Protein AF-A0A8B6H632-F1 (afdb_monomer)

Nearest PDB structures (foldseek):
  3lic-assembly1_A  TM=6.353E-01  e=3.040E-06  Shewanella oneidensis
  8qqu-assembly1_D  TM=2.928E-01  e=3.738E+00  Escherichia coli
  8qdx-assembly1_D  TM=2.207E-01  e=3.319E+00  Escherichia coli
  7ku7-assembly1_F  TM=3.607E-01  e=9.671E+00  Rous sarcoma virus (strain Schmidt-Ruppin A)

Mean predicted aligned error: 6.3 Å

Foldseek 3Di:
DFDFPDDDPDPPDDPVVVVVVVVVVQVVLLPDDDQFAFGDFDPGDDPCPVPLVLCVLQQVVQQVQQVCCQVVVNAPQVDDPVRQLVSFLCSCVVDVPRFKGKDWDPAPRYVVDRTFIWMWGDDPNDIDIDTRVVRDPCVDCVNCQPNVLQPDDQQPADWDWDWDWDDDVPRIHDIDIDITRGWDSVSKDKDGFGQGPSRNRDTDIDIHIFHWYADPVRGIHTD

Radius of gyration: 19.94 Å; Cα contacts (8 Å, |Δi|>4): 372; chains: 1; bounding box: 50×37×62 Å

Organism: Mytilus galloprovincialis (NCBI:txid29158)

Sequence (223 aa):
MLFWQTYDNYAGHTGKEAAKLALEYVSRIEQNPCTGGTEETLILTFNHTAWDKYTQPAILTSNFLTSVIMKNTGSLDSLTDEMFFSLVRNNVNSIKTVFGSCIAIEPGIYSKYSSFAPYSYRQSGFVLAHDIALSYMYQDNKTEWYYNLKIRNWENVTQTVFKTKYRKGKISLLEHEIVVPTATLEDGLWTKPYFDCGGGDIWMVTYSSPIFSLDIAGRPKFQ

pLDDT: mean 89.09, std 13.73, range [24.69, 98.75]

Secondary structure (DSSP, 8-state):
--B----STTTT--HHHHHHHHHHHHHHHHHS---SEEEEE---B---GGGGGGSHHHHHHHHHHHHHHHHTTT--TTS-HHHHHHHHHHHHHH-TT--EEE-PPPTTTSTT-SS--EEEEEETTEEEEEEGGGTS-TTSTT-HHHHHHHTS--TTPPEEEEEEEEEETTEEEEEEEEEEE---TTTSEEPPSEEEETTTSEEE--EE---EEE-TTS-EEE-

Structure (mmCIF, N/CA/C/O backbone):
data_AF-A0A8B6H632-F1
#
_entry.id   AF-A0A8B6H632-F1
#
loop_
_atom_site.group_PDB
_atom_site.id
_atom_site.type_symbol
_atom_site.label_atom_id
_atom_site.label_alt_id
_atom_site.label_comp_id
_atom_site.label_asym_id
_atom_site.label_entity_id
_atom_site.label_seq_id
_atom_site.pdbx_PDB_ins_code
_atom_site.Cartn_x
_atom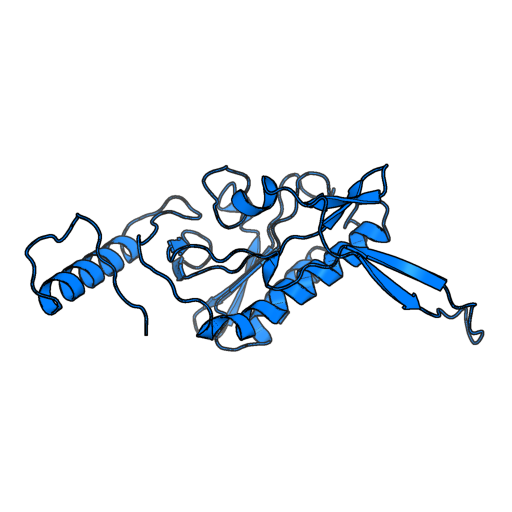_site.Cartn_y
_atom_site.Cartn_z
_atom_site.occupancy
_atom_site.B_iso_or_equiv
_atom_site.auth_seq_id
_atom_site.auth_comp_id
_atom_site.auth_asym_id
_atom_site.auth_atom_id
_atom_site.pdbx_PDB_model_num
ATOM 1 N N . MET A 1 1 ? 0.670 -1.342 25.168 1.00 24.69 1 MET A N 1
ATOM 2 C CA . MET A 1 1 ? -0.232 -0.748 26.175 1.00 24.69 1 MET A CA 1
ATOM 3 C C . MET A 1 1 ? -0.603 0.629 25.641 1.00 24.69 1 MET A C 1
ATOM 5 O O . MET A 1 1 ? 0.286 1.460 25.515 1.00 24.69 1 MET A O 1
ATOM 9 N N . LEU A 1 2 ? -1.837 0.805 25.158 1.00 29.20 2 LEU A N 1
ATOM 10 C CA . LEU A 1 2 ? -2.335 2.086 24.639 1.00 29.20 2 LEU A CA 1
ATOM 11 C C . LEU A 1 2 ? -2.554 3.022 25.833 1.00 29.20 2 LEU A C 1
ATOM 13 O O . LEU A 1 2 ? -3.286 2.664 26.755 1.00 29.20 2 LEU A O 1
ATOM 17 N N . PHE A 1 3 ? -1.884 4.172 25.851 1.00 29.58 3 PHE A N 1
ATOM 18 C CA . PHE A 1 3 ? -2.097 5.187 26.878 1.00 29.58 3 PHE A CA 1
ATOM 19 C C . PHE A 1 3 ? -3.215 6.120 26.419 1.00 29.58 3 PHE A C 1
ATOM 21 O O . PHE A 1 3 ? -3.093 6.810 25.409 1.00 29.58 3 PHE A O 1
ATOM 28 N N . TRP A 1 4 ? -4.312 6.132 27.172 1.00 38.00 4 TRP A N 1
ATOM 29 C CA . TRP A 1 4 ? -5.403 7.076 26.984 1.00 38.00 4 TRP A CA 1
ATOM 30 C C . TRP A 1 4 ? -4.945 8.452 27.468 1.00 38.00 4 TRP A C 1
ATOM 32 O O . TRP A 1 4 ? -5.035 8.757 28.653 1.00 38.00 4 TRP A O 1
ATOM 42 N N . GLN A 1 5 ? -4.424 9.286 26.570 1.00 37.28 5 GLN A N 1
ATOM 43 C CA . GLN A 1 5 ? -4.416 10.725 26.815 1.00 37.28 5 GLN A CA 1
ATOM 44 C C . GLN A 1 5 ? -5.797 11.253 26.441 1.00 37.28 5 GLN A C 1
ATOM 46 O O . GLN A 1 5 ? -6.086 11.549 25.289 1.00 37.28 5 GLN A O 1
ATOM 51 N N . THR A 1 6 ? -6.673 11.288 27.439 1.00 40.19 6 THR A N 1
ATOM 52 C CA . THR A 1 6 ? -7.961 11.972 27.383 1.00 40.19 6 THR A CA 1
ATOM 53 C C . THR A 1 6 ? -7.722 13.468 27.191 1.00 40.19 6 THR A C 1
ATOM 55 O O . THR A 1 6 ? -7.082 14.078 28.047 1.00 40.19 6 THR A O 1
ATOM 58 N N . TYR A 1 7 ? -8.252 14.064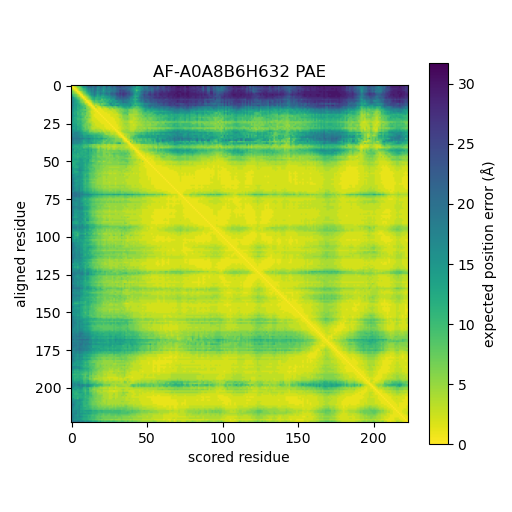 26.124 1.00 40.03 7 TYR A N 1
ATOM 59 C CA . TYR A 1 7 ? -8.434 15.514 26.054 1.00 40.03 7 TYR A CA 1
ATOM 60 C C . TYR A 1 7 ? -9.933 15.856 26.043 1.00 40.03 7 TYR A C 1
ATOM 62 O O . TYR A 1 7 ? -10.725 15.298 25.284 1.00 40.03 7 TYR A O 1
ATOM 70 N N . ASP A 1 8 ? -10.277 16.728 26.988 1.00 46.53 8 ASP A N 1
ATOM 71 C CA . ASP A 1 8 ? -11.485 17.534 27.214 1.00 46.53 8 ASP A CA 1
ATOM 72 C C . ASP A 1 8 ? -12.861 16.885 27.451 1.00 46.53 8 ASP A C 1
ATOM 74 O O . ASP A 1 8 ? -13.624 17.433 28.243 1.00 46.53 8 ASP A O 1
ATOM 78 N N . ASN A 1 9 ? -13.186 15.699 26.928 1.00 48.44 9 ASN A N 1
ATOM 79 C CA . ASN A 1 9 ? -14.547 15.144 27.114 1.00 48.44 9 ASN A CA 1
ATOM 80 C C . ASN A 1 9 ? -14.798 14.415 28.452 1.00 48.44 9 ASN A C 1
ATOM 82 O O . ASN A 1 9 ? -15.938 14.077 28.759 1.00 48.44 9 ASN A O 1
ATOM 86 N N . TYR A 1 10 ? -13.759 14.179 29.262 1.00 52.06 10 TYR A N 1
ATOM 87 C CA . TYR A 1 10 ? -13.861 13.447 30.540 1.00 52.06 10 TYR A CA 1
ATOM 88 C C . TYR A 1 10 ? -13.171 14.158 31.710 1.00 52.06 10 TYR A C 1
ATOM 90 O O . TYR A 1 10 ? -12.819 13.522 32.709 1.00 52.06 10 TYR A O 1
ATOM 98 N N . ALA A 1 11 ? -12.972 15.475 31.608 1.00 48.34 11 ALA A N 1
ATOM 99 C CA . ALA A 1 11 ? -12.429 16.272 32.702 1.00 48.34 11 ALA A CA 1
ATOM 100 C C . ALA A 1 11 ? -13.250 16.037 33.990 1.00 48.34 11 ALA A C 1
ATOM 102 O O . ALA A 1 11 ? -14.468 16.202 33.997 1.00 48.34 11 ALA A O 1
ATOM 103 N N . GLY A 1 12 ? -12.589 15.595 35.067 1.00 58.72 12 GLY A N 1
ATOM 104 C CA . GLY A 1 12 ? -13.215 15.350 36.376 1.00 58.72 12 GLY A CA 1
ATOM 105 C C . GLY A 1 12 ? -13.558 13.893 36.724 1.00 58.72 12 GLY A C 1
ATOM 106 O O . GLY A 1 12 ? -14.021 13.656 37.835 1.00 58.72 12 GLY A O 1
ATOM 107 N N . HIS A 1 13 ? -13.307 12.918 35.843 1.00 59.66 13 HIS A N 1
ATOM 108 C CA . HIS A 1 13 ? -13.554 11.494 36.130 1.00 59.66 13 HIS A CA 1
ATOM 109 C C . HIS A 1 13 ? -12.312 10.781 36.679 1.00 59.66 13 HIS A C 1
ATOM 111 O O . HIS A 1 13 ? -11.178 11.088 36.300 1.00 59.66 13 HIS A O 1
ATOM 117 N N . THR A 1 14 ? -12.509 9.775 37.537 1.00 70.38 14 THR A N 1
ATOM 118 C CA . THR A 1 14 ? -11.413 8.876 37.932 1.00 70.38 14 THR A CA 1
ATOM 119 C C . THR A 1 14 ? -10.948 8.038 36.735 1.00 70.38 14 THR A C 1
ATOM 121 O O . THR A 1 14 ? -11.717 7.765 35.812 1.00 70.38 14 THR A O 1
ATOM 124 N N . GLY A 1 15 ? -9.699 7.552 36.746 1.00 68.50 15 GLY A N 1
ATOM 125 C CA . GLY A 1 15 ? -9.157 6.761 35.627 1.00 68.50 15 GLY A CA 1
ATOM 126 C C . GLY A 1 15 ? -9.986 5.515 35.268 1.00 68.50 15 GLY A C 1
ATOM 127 O O . GLY A 1 15 ? -10.042 5.124 34.106 1.00 68.50 15 GLY A O 1
ATOM 128 N N . LYS A 1 16 ? -10.686 4.917 36.243 1.00 71.81 16 LYS A N 1
ATOM 129 C CA . LYS A 1 16 ? -11.577 3.764 36.024 1.00 71.81 16 LYS A CA 1
ATOM 130 C C . LYS A 1 16 ? -12.895 4.161 35.351 1.00 71.81 16 LYS A C 1
ATOM 132 O O . LYS A 1 16 ? -13.384 3.425 34.499 1.00 71.81 16 LYS A O 1
ATOM 137 N N . GLU A 1 17 ? -13.463 5.304 35.720 1.00 73.06 17 GLU A N 1
ATOM 138 C CA . GLU A 1 17 ? -14.697 5.823 35.116 1.00 73.06 17 GLU A CA 1
ATOM 139 C C . GLU A 1 17 ? -14.454 6.302 33.686 1.00 73.06 17 GLU A C 1
ATOM 141 O O . GLU A 1 17 ? -15.213 5.940 32.792 1.00 73.06 17 GLU A O 1
ATOM 146 N N . ALA A 1 18 ? -13.351 7.017 33.448 1.00 70.25 18 ALA A N 1
ATOM 147 C CA . ALA A 1 18 ? -12.952 7.427 32.105 1.00 70.25 18 ALA A CA 1
ATOM 148 C C . ALA A 1 18 ? -12.741 6.214 31.179 1.00 70.25 18 ALA A C 1
ATOM 150 O O . ALA A 1 18 ? -13.216 6.207 30.045 1.00 70.25 18 ALA A O 1
ATOM 151 N N . ALA A 1 19 ? -12.099 5.148 31.676 1.00 71.88 19 ALA A N 1
ATOM 152 C CA . ALA A 1 19 ? -11.927 3.909 30.918 1.00 71.88 19 ALA A CA 1
ATOM 153 C C . ALA A 1 19 ? -13.264 3.212 30.613 1.00 71.88 19 ALA A C 1
ATOM 155 O O . ALA A 1 19 ? -13.461 2.724 29.503 1.00 71.88 19 ALA A O 1
ATOM 156 N N . LYS A 1 20 ? -14.200 3.181 31.573 1.00 78.06 20 LYS A N 1
ATOM 157 C CA . LYS A 1 20 ? -15.540 2.618 31.360 1.00 78.06 20 LYS A CA 1
ATOM 158 C C . LYS A 1 20 ? -16.294 3.377 30.264 1.00 78.06 20 LYS A C 1
ATOM 160 O O . LYS A 1 20 ? -16.792 2.745 29.339 1.00 78.06 20 LYS A O 1
ATOM 165 N N . LEU A 1 21 ? -16.335 4.706 30.343 1.00 77.81 21 LEU A N 1
ATOM 166 C CA . LEU A 1 21 ? -17.030 5.545 29.362 1.00 77.81 21 LEU A CA 1
ATOM 167 C C . LEU A 1 21 ? -16.420 5.412 27.960 1.00 77.81 21 LEU A C 1
ATOM 169 O O . LEU A 1 21 ? -17.148 5.355 26.971 1.00 77.81 21 LEU A O 1
ATOM 173 N N . ALA A 1 22 ? -15.094 5.289 27.868 1.00 77.12 22 ALA A N 1
ATOM 174 C CA . ALA A 1 22 ? -14.418 5.019 26.604 1.00 77.12 22 ALA A CA 1
ATOM 175 C C . ALA A 1 22 ? -14.827 3.663 26.001 1.00 77.12 22 ALA A C 1
ATOM 177 O O . ALA A 1 22 ? -15.105 3.586 24.807 1.00 77.12 22 ALA A O 1
ATOM 178 N N . LEU A 1 23 ? -14.918 2.605 26.813 1.00 81.81 23 LEU A N 1
ATOM 179 C CA . LEU A 1 23 ? -15.366 1.286 26.349 1.00 81.81 23 LEU A CA 1
ATOM 180 C C . LEU A 1 23 ? -16.844 1.283 25.933 1.00 81.81 23 LEU A C 1
ATOM 182 O O . LEU A 1 23 ? -17.196 0.664 24.931 1.00 81.81 23 LEU A O 1
ATOM 186 N N . GLU A 1 24 ? -17.703 1.993 26.666 1.00 85.19 24 GLU A N 1
ATOM 187 C CA . GLU A 1 24 ? -19.115 2.166 26.301 1.00 85.19 24 GLU A CA 1
ATOM 188 C C . GLU A 1 24 ? -19.269 2.946 24.988 1.00 85.19 24 GLU A C 1
ATOM 190 O O . GLU A 1 24 ? -20.115 2.602 24.165 1.00 85.19 24 GLU A O 1
ATOM 195 N N . TYR A 1 25 ? -18.430 3.961 24.757 1.00 84.12 25 TYR A N 1
ATOM 196 C CA . TYR A 1 25 ? -18.377 4.685 23.487 1.00 84.12 25 TYR A CA 1
ATOM 197 C C . TYR A 1 25 ? -17.985 3.756 22.329 1.00 84.12 25 TYR A C 1
ATOM 199 O O . TYR A 1 25 ? -18.715 3.687 21.344 1.00 84.12 25 TYR A O 1
ATOM 207 N N . VAL A 1 26 ? -16.888 3.005 22.473 1.00 86.50 26 VAL A N 1
ATOM 208 C CA . VAL A 1 26 ? -16.387 2.052 21.463 1.00 86.50 26 VAL A CA 1
ATOM 209 C C . VAL A 1 26 ? -17.464 1.026 21.094 1.00 86.50 26 VAL A C 1
ATOM 211 O O . VAL A 1 26 ? -17.764 0.859 19.915 1.00 86.50 26 VAL A O 1
ATOM 214 N N . SER A 1 27 ? -18.101 0.418 22.100 1.00 84.50 27 SER A N 1
ATOM 215 C CA . SER A 1 27 ? -19.176 -0.572 21.923 1.00 84.50 27 SER A CA 1
ATOM 216 C C . SER A 1 27 ? -20.412 0.008 21.228 1.00 84.50 27 SER A C 1
ATOM 218 O O . SER A 1 27 ? -21.053 -0.661 20.421 1.00 84.50 27 SER A O 1
ATOM 220 N N . ARG A 1 28 ? -20.750 1.273 21.506 1.00 86.38 28 ARG A N 1
ATOM 221 C CA . ARG A 1 28 ? -21.887 1.937 20.859 1.00 86.38 28 ARG A CA 1
ATOM 222 C C . ARG A 1 28 ? -21.658 2.138 19.363 1.00 86.38 28 ARG A C 1
ATOM 224 O O . ARG A 1 28 ? -22.596 1.953 18.598 1.00 86.38 28 ARG A O 1
ATOM 231 N N . ILE A 1 29 ? -20.450 2.529 18.954 1.00 84.31 29 ILE A N 1
ATOM 232 C CA . ILE A 1 29 ? -20.132 2.710 17.529 1.00 84.31 29 ILE A CA 1
ATOM 233 C C . ILE A 1 29 ? -20.234 1.377 16.783 1.00 84.31 29 ILE A C 1
ATOM 235 O O . ILE A 1 29 ? -20.884 1.326 15.750 1.00 84.31 29 ILE A O 1
ATOM 239 N N . GLU A 1 30 ? -19.716 0.285 17.357 1.00 84.25 30 GLU A N 1
ATOM 240 C CA . GLU A 1 30 ? -19.785 -1.059 16.749 1.00 84.25 30 GLU A CA 1
ATOM 241 C C . GLU A 1 30 ? -21.220 -1.546 16.470 1.00 84.25 30 GLU A C 1
ATOM 243 O O . GLU A 1 30 ? -21.428 -2.408 15.620 1.00 84.25 30 GLU A O 1
ATOM 248 N N . GLN A 1 31 ? -22.216 -1.037 17.200 1.00 83.81 31 GLN A N 1
ATOM 249 C CA . GLN A 1 31 ? -23.618 -1.459 17.083 1.00 83.81 31 GLN A CA 1
ATOM 250 C C . GLN A 1 31 ? -24.453 -0.559 16.164 1.00 83.81 31 GLN A C 1
ATOM 252 O O . GLN A 1 31 ? -25.601 -0.896 15.863 1.00 83.81 31 GLN A O 1
ATOM 257 N N . ASN A 1 32 ? -23.916 0.587 15.742 1.00 82.12 32 ASN A N 1
ATOM 258 C CA . ASN A 1 32 ? -24.653 1.563 14.954 1.00 82.12 32 ASN A CA 1
ATOM 259 C C . ASN A 1 32 ? -24.479 1.320 13.445 1.00 82.12 32 ASN A C 1
ATOM 261 O O . ASN A 1 32 ? -23.412 0.903 13.004 1.00 82.12 32 ASN A O 1
ATOM 265 N N . PRO A 1 33 ? -25.505 1.613 12.623 1.00 80.62 33 PRO A N 1
ATOM 266 C CA . PRO A 1 33 ? -25.343 1.643 11.175 1.00 80.62 33 PRO A CA 1
ATOM 267 C C . PRO A 1 33 ? -24.362 2.744 10.772 1.00 80.62 33 PRO A C 1
ATOM 269 O O . PRO A 1 33 ? -24.472 3.866 11.265 1.00 80.62 33 PRO A O 1
ATOM 272 N N . CYS A 1 34 ? -23.485 2.436 9.824 1.00 78.75 34 CYS A N 1
ATOM 273 C CA . CYS A 1 34 ? -22.430 3.329 9.368 1.00 78.75 34 CYS A CA 1
ATOM 274 C C . CYS A 1 34 ? -22.422 3.489 7.837 1.00 78.75 34 CYS A C 1
ATOM 276 O O . CYS A 1 34 ? -23.083 2.735 7.120 1.00 78.75 34 CYS A O 1
ATOM 278 N N . THR A 1 35 ? -21.716 4.508 7.325 1.00 74.88 35 THR A N 1
ATOM 279 C CA . THR A 1 35 ? -21.781 4.928 5.899 1.00 74.88 35 THR A CA 1
ATOM 280 C C . THR A 1 35 ? -20.522 4.647 5.066 1.00 74.88 35 THR A C 1
ATOM 282 O O . THR A 1 35 ? -20.482 4.998 3.888 1.00 74.88 35 THR A O 1
ATOM 285 N N . GLY A 1 36 ? -19.535 3.957 5.642 1.00 75.94 36 GLY A N 1
ATOM 286 C CA . GLY A 1 36 ? -18.328 3.477 4.963 1.00 75.94 36 GLY A CA 1
ATOM 287 C C . GLY A 1 36 ? -17.070 4.305 5.249 1.00 75.94 36 GLY A C 1
ATOM 288 O O . GLY A 1 36 ? -17.131 5.524 5.399 1.00 75.94 36 GLY A O 1
ATOM 289 N N . GLY A 1 37 ? -15.915 3.638 5.296 1.00 78.81 37 GLY A N 1
ATOM 290 C CA . GLY A 1 37 ? -14.596 4.240 5.488 1.00 78.81 37 GLY A CA 1
ATOM 291 C C . GLY A 1 37 ? -14.273 4.594 6.937 1.00 78.81 37 GLY A C 1
ATOM 292 O O . GLY A 1 37 ? -14.644 3.877 7.864 1.00 78.81 37 GLY A O 1
ATOM 293 N N . THR A 1 38 ? -13.538 5.696 7.122 1.00 75.50 38 THR A N 1
ATOM 294 C CA . THR A 1 38 ? -13.200 6.244 8.443 1.00 75.50 38 THR A CA 1
ATOM 295 C C . THR A 1 38 ? -14.407 6.985 9.011 1.00 75.50 38 THR A C 1
ATOM 297 O O . THR A 1 38 ? -14.637 8.147 8.680 1.00 75.50 38 THR A O 1
ATOM 300 N N . GLU A 1 39 ? -15.184 6.307 9.853 1.00 74.00 39 GLU A N 1
ATOM 301 C CA . GLU A 1 39 ? -16.398 6.889 10.433 1.00 74.00 39 GLU A CA 1
ATOM 302 C C . GLU A 1 39 ? -16.117 7.676 11.718 1.00 74.00 39 GLU A C 1
ATOM 304 O O . GLU A 1 39 ? -16.454 8.853 11.819 1.00 74.00 39 GLU A O 1
ATOM 309 N N . GLU A 1 40 ? -15.471 7.033 12.689 1.00 82.00 40 GLU A N 1
ATOM 310 C CA . GLU A 1 40 ? -15.146 7.619 13.988 1.00 82.00 40 GLU A CA 1
ATOM 311 C C . GLU A 1 40 ? -13.677 7.395 14.309 1.00 82.00 40 GLU A C 1
ATOM 313 O O . GLU A 1 40 ? -13.164 6.287 14.145 1.00 82.00 40 GLU A O 1
ATOM 318 N N . THR A 1 41 ? -13.016 8.434 14.818 1.00 80.44 41 THR A N 1
ATOM 319 C CA . THR A 1 41 ? -11.587 8.416 15.146 1.00 80.44 41 THR A CA 1
ATOM 320 C C . THR A 1 41 ? -11.381 8.725 16.621 1.00 80.44 41 THR A C 1
ATOM 322 O O . THR A 1 41 ? -11.762 9.784 17.122 1.00 80.44 41 THR A O 1
ATOM 325 N N . LEU A 1 42 ? -10.700 7.827 17.331 1.00 82.62 42 LEU A N 1
ATOM 326 C CA . LEU A 1 42 ? -10.343 8.042 18.727 1.00 82.62 42 LEU A CA 1
ATOM 327 C C . LEU A 1 42 ? -9.183 9.038 18.826 1.00 82.62 42 LEU A C 1
ATOM 329 O O . LEU A 1 42 ? -8.094 8.835 18.284 1.00 82.62 42 LEU A O 1
ATOM 333 N N . ILE A 1 43 ? -9.394 10.113 19.584 1.00 77.88 43 ILE A N 1
ATOM 334 C CA . ILE A 1 43 ? -8.359 11.109 19.874 1.00 77.88 43 ILE A CA 1
ATOM 335 C C . ILE A 1 43 ? -7.469 10.564 20.996 1.00 77.88 43 ILE A C 1
ATOM 337 O O . ILE A 1 43 ? -7.689 10.842 22.171 1.00 77.88 43 ILE A O 1
ATOM 341 N N . LEU A 1 44 ? -6.487 9.739 20.627 1.00 76.25 44 LEU A N 1
ATOM 342 C CA . LEU A 1 44 ? -5.546 9.107 21.552 1.00 76.25 44 LEU A CA 1
ATOM 343 C C . LEU A 1 44 ? -4.113 9.226 21.043 1.00 76.25 44 LEU A C 1
ATOM 345 O O . LEU A 1 44 ? -3.857 9.197 19.838 1.00 76.25 44 LEU A O 1
ATOM 349 N N . THR A 1 45 ? -3.167 9.276 21.978 1.00 75.44 45 THR A N 1
ATOM 350 C CA . THR A 1 45 ? -1.744 9.159 21.661 1.00 75.44 45 THR A CA 1
ATOM 351 C C . THR A 1 45 ? -1.415 7.698 21.366 1.00 75.44 45 THR A C 1
ATOM 353 O O . THR A 1 45 ? -1.326 6.860 22.268 1.00 75.44 45 THR A O 1
ATOM 356 N N . PHE A 1 46 ? -1.235 7.379 20.085 1.00 79.56 46 PHE A N 1
ATOM 357 C CA . PHE A 1 46 ? -0.868 6.041 19.635 1.00 79.56 46 PHE A CA 1
ATOM 358 C C . PHE A 1 46 ? 0.654 5.906 19.513 1.00 79.56 46 PHE A C 1
ATOM 360 O O . PHE A 1 46 ? 1.263 6.392 18.565 1.00 79.56 46 PHE A O 1
ATOM 367 N N . ASN A 1 47 ? 1.280 5.221 20.474 1.00 86.81 47 ASN A N 1
ATOM 368 C CA . ASN A 1 47 ? 2.670 4.792 20.324 1.00 86.81 47 ASN A CA 1
ATOM 369 C C . ASN A 1 47 ? 2.721 3.578 19.383 1.00 86.81 47 ASN A C 1
ATOM 371 O O . ASN A 1 47 ? 2.424 2.448 19.791 1.00 86.81 47 ASN A O 1
ATOM 375 N N . HIS A 1 48 ? 3.094 3.830 18.128 1.00 89.56 48 HIS A N 1
ATOM 376 C CA . HIS A 1 48 ? 3.134 2.815 17.082 1.00 89.56 48 HIS A CA 1
ATOM 377 C C . HIS A 1 48 ? 4.405 1.953 17.099 1.00 89.56 48 HIS A C 1
ATOM 379 O O . HIS A 1 48 ? 4.419 0.918 16.445 1.00 89.56 48 HIS A O 1
ATOM 385 N N . THR A 1 49 ? 5.444 2.293 17.872 1.00 89.44 49 THR A N 1
ATOM 386 C CA . THR A 1 49 ? 6.773 1.653 17.772 1.00 89.44 49 THR A CA 1
ATOM 387 C C . THR A 1 49 ? 6.733 0.133 17.953 1.00 89.44 49 THR A C 1
ATOM 389 O O . THR A 1 49 ? 7.443 -0.613 17.284 1.00 89.44 49 THR A O 1
ATOM 392 N N . ALA A 1 50 ? 5.853 -0.370 18.823 1.00 88.75 50 ALA A N 1
ATOM 393 C CA . ALA A 1 50 ? 5.676 -1.812 19.023 1.00 88.75 50 ALA A CA 1
ATOM 394 C C . ALA A 1 50 ? 5.086 -2.547 17.796 1.00 88.75 50 ALA A C 1
ATOM 396 O O . ALA A 1 50 ? 5.144 -3.780 17.723 1.00 88.75 50 ALA A O 1
ATOM 397 N N . TRP A 1 51 ? 4.511 -1.797 16.856 1.00 90.88 51 TRP A N 1
ATOM 398 C CA . TRP A 1 51 ? 3.785 -2.266 15.681 1.00 90.88 51 TRP A CA 1
ATOM 399 C C . TRP A 1 51 ? 4.545 -2.046 14.372 1.00 90.88 51 TRP A C 1
ATOM 401 O O . TRP A 1 51 ? 4.159 -2.637 13.367 1.00 90.88 51 TRP A O 1
ATOM 411 N N . ASP A 1 52 ? 5.648 -1.290 14.380 1.00 92.88 52 ASP A N 1
ATOM 412 C CA . ASP A 1 52 ? 6.430 -0.966 13.178 1.00 92.88 52 ASP A CA 1
ATOM 413 C C . ASP A 1 52 ? 6.861 -2.221 12.402 1.00 92.88 52 ASP A C 1
ATOM 415 O O . ASP A 1 52 ? 6.802 -2.255 11.177 1.00 92.88 52 ASP A O 1
ATOM 419 N N . LYS A 1 53 ? 7.179 -3.323 13.094 1.00 93.00 53 LYS A N 1
ATOM 420 C CA . LYS A 1 53 ? 7.519 -4.607 12.449 1.00 93.00 53 LYS A CA 1
ATOM 421 C C . LYS A 1 53 ? 6.392 -5.209 11.595 1.00 93.00 53 LYS A C 1
ATOM 423 O O . LYS A 1 53 ? 6.655 -6.072 10.764 1.00 93.00 53 LYS A O 1
ATOM 428 N N . TYR A 1 54 ? 5.142 -4.801 11.815 1.00 95.19 54 TYR A N 1
ATOM 429 C CA . TYR A 1 54 ? 3.978 -5.288 11.071 1.00 95.19 54 TYR A CA 1
ATOM 430 C C . TYR A 1 54 ? 3.694 -4.475 9.801 1.00 95.19 54 TYR A C 1
ATOM 432 O O . TYR A 1 54 ? 2.839 -4.870 9.015 1.00 95.19 54 TYR A O 1
ATOM 440 N N . THR A 1 55 ? 4.425 -3.380 9.573 1.00 97.19 55 THR A N 1
ATOM 441 C CA . THR A 1 55 ? 4.297 -2.528 8.376 1.00 97.19 55 THR A CA 1
ATOM 442 C C . THR A 1 55 ? 4.950 -3.134 7.136 1.00 97.19 55 THR A C 1
ATOM 444 O O . THR A 1 55 ? 4.590 -2.798 6.007 1.00 97.19 55 THR A O 1
ATOM 447 N N . GLN A 1 56 ? 5.890 -4.064 7.337 1.00 97.50 56 GLN A N 1
ATOM 448 C CA . GLN A 1 56 ? 6.744 -4.605 6.283 1.00 97.50 56 GLN A CA 1
ATOM 449 C C . GLN A 1 56 ? 5.978 -5.106 5.043 1.00 97.50 56 GLN A C 1
ATOM 451 O O . GLN A 1 56 ? 6.416 -4.795 3.936 1.00 97.50 56 GLN A O 1
ATOM 456 N N . PRO A 1 57 ? 4.845 -5.833 5.155 1.00 98.00 57 PRO A N 1
ATOM 457 C CA . PRO A 1 57 ? 4.114 -6.294 3.974 1.00 98.00 57 PRO A CA 1
ATOM 458 C C . PRO A 1 57 ? 3.593 -5.145 3.096 1.00 98.00 57 PRO A C 1
ATOM 460 O O . PRO A 1 57 ? 3.669 -5.224 1.868 1.00 98.00 57 PRO A O 1
ATOM 463 N N . ALA A 1 58 ? 3.136 -4.046 3.709 1.00 98.38 58 ALA A N 1
ATOM 464 C CA . ALA A 1 58 ? 2.670 -2.862 2.989 1.00 98.38 58 ALA A CA 1
ATOM 465 C C . ALA A 1 58 ? 3.824 -2.149 2.266 1.00 98.38 58 ALA A C 1
ATOM 467 O O . ALA A 1 58 ? 3.692 -1.807 1.092 1.00 98.38 58 ALA A O 1
ATOM 468 N N . ILE A 1 59 ? 4.977 -1.998 2.928 1.00 98.56 59 ILE A N 1
ATOM 469 C CA . ILE A 1 59 ? 6.180 -1.381 2.340 1.00 98.56 59 ILE A CA 1
ATOM 470 C C . ILE A 1 59 ? 6.689 -2.206 1.150 1.00 98.56 59 ILE A C 1
ATOM 472 O O . ILE A 1 59 ? 6.968 -1.669 0.079 1.00 98.56 59 ILE A O 1
ATOM 476 N N . LEU A 1 60 ? 6.775 -3.531 1.306 1.00 98.31 60 LEU A N 1
ATOM 477 C CA . LEU A 1 60 ? 7.215 -4.427 0.232 1.00 98.31 60 LEU A CA 1
ATOM 478 C C . LEU A 1 60 ? 6.254 -4.412 -0.958 1.00 98.31 60 LEU A C 1
ATOM 480 O O . LEU A 1 60 ? 6.703 -4.366 -2.102 1.00 98.31 60 LEU A O 1
ATOM 484 N N . THR A 1 61 ? 4.946 -4.419 -0.693 1.00 98.69 61 THR A N 1
ATOM 485 C CA . THR A 1 61 ? 3.923 -4.327 -1.742 1.00 98.69 61 THR A CA 1
ATOM 486 C C . THR A 1 61 ? 4.025 -3.003 -2.489 1.00 98.69 61 THR A C 1
ATOM 488 O O . THR A 1 61 ? 4.023 -3.000 -3.718 1.00 98.69 61 THR A O 1
ATOM 491 N N . SER A 1 62 ? 4.190 -1.891 -1.773 1.00 98.62 62 SER A N 1
ATOM 492 C CA . SER A 1 62 ? 4.291 -0.565 -2.388 1.00 98.62 62 SER A CA 1
ATOM 493 C C . SER A 1 62 ? 5.532 -0.454 -3.268 1.00 98.62 62 SER A C 1
ATOM 495 O O . SER A 1 62 ? 5.435 -0.069 -4.428 1.00 98.62 62 SER A O 1
ATOM 497 N N . ASN A 1 63 ? 6.686 -0.926 -2.788 1.00 98.44 63 ASN A N 1
ATOM 498 C CA . ASN A 1 63 ? 7.926 -0.954 -3.569 1.00 98.44 63 ASN A CA 1
ATOM 499 C C . ASN A 1 63 ? 7.860 -1.893 -4.787 1.00 98.44 63 ASN A C 1
ATOM 501 O O . ASN A 1 63 ? 8.437 -1.593 -5.839 1.00 98.44 63 ASN A O 1
ATOM 505 N N . PHE A 1 64 ? 7.134 -3.010 -4.678 1.00 98.38 64 PHE A N 1
ATOM 506 C CA . PHE A 1 64 ? 6.847 -3.874 -5.821 1.00 98.38 64 PHE A CA 1
ATOM 507 C C . PHE A 1 64 ? 6.011 -3.136 -6.876 1.00 98.38 64 PHE A C 1
ATOM 509 O O . PHE A 1 64 ? 6.411 -3.093 -8.039 1.00 98.38 64 PHE A O 1
ATOM 516 N N . LEU A 1 65 ? 4.899 -2.511 -6.479 1.00 98.69 65 LEU A N 1
ATOM 517 C CA . LEU A 1 65 ? 4.020 -1.775 -7.393 1.00 98.69 65 LEU A CA 1
ATOM 518 C C . LEU A 1 65 ? 4.735 -0.579 -8.030 1.00 98.69 65 LEU A C 1
ATOM 520 O O . LEU A 1 65 ? 4.657 -0.410 -9.244 1.00 98.69 65 LEU A O 1
ATOM 524 N N . THR A 1 66 ? 5.532 0.166 -7.263 1.00 98.31 66 THR A N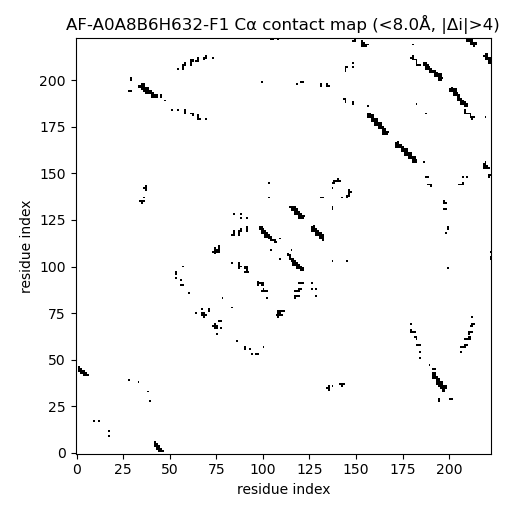 1
ATOM 525 C CA . THR A 1 66 ? 6.409 1.221 -7.785 1.00 98.31 66 THR A CA 1
ATOM 526 C C . THR A 1 66 ? 7.341 0.689 -8.875 1.00 98.31 66 THR A C 1
ATOM 528 O O . THR A 1 66 ? 7.467 1.286 -9.942 1.00 98.31 66 THR A O 1
ATOM 531 N N . SER A 1 67 ? 7.962 -0.476 -8.664 1.00 97.00 67 SER A N 1
ATOM 532 C CA . SER A 1 67 ? 8.840 -1.089 -9.670 1.00 97.00 67 SER A CA 1
ATOM 533 C C . SER A 1 67 ? 8.083 -1.464 -10.952 1.00 97.00 67 SER A C 1
ATOM 535 O O . SER A 1 67 ? 8.618 -1.310 -12.053 1.00 97.00 67 SER A O 1
ATOM 537 N N . VAL A 1 68 ? 6.832 -1.924 -10.832 1.00 97.81 68 VAL A N 1
ATOM 538 C CA . VAL A 1 68 ? 5.957 -2.226 -11.979 1.00 97.81 68 VAL A CA 1
ATOM 539 C C . VAL A 1 68 ? 5.590 -0.949 -12.740 1.00 97.81 68 VAL A C 1
ATOM 541 O O . VAL A 1 68 ? 5.730 -0.924 -13.963 1.00 97.81 68 VAL A O 1
ATOM 544 N N . ILE A 1 69 ? 5.197 0.117 -12.038 1.00 97.44 69 ILE A N 1
ATOM 545 C CA . ILE A 1 69 ? 4.871 1.433 -12.617 1.00 97.44 69 ILE A CA 1
ATOM 546 C C . ILE A 1 69 ? 6.074 1.996 -13.378 1.00 97.44 69 ILE A C 1
ATOM 548 O O . ILE A 1 69 ? 5.955 2.386 -14.542 1.00 97.44 69 ILE A O 1
ATOM 552 N N . MET A 1 70 ? 7.254 1.980 -12.752 1.00 95.19 70 MET A N 1
ATOM 553 C CA . MET A 1 70 ? 8.503 2.447 -13.360 1.00 95.19 70 MET A CA 1
ATOM 554 C C . MET A 1 70 ? 8.868 1.659 -14.622 1.00 95.19 70 MET A C 1
ATOM 556 O O . MET A 1 70 ? 9.426 2.218 -15.567 1.00 95.19 70 MET A O 1
ATOM 560 N N . LYS A 1 71 ? 8.535 0.363 -14.670 1.00 93.75 71 LYS A N 1
ATOM 561 C CA . LYS A 1 71 ? 8.805 -0.487 -15.832 1.00 93.75 71 LYS A CA 1
ATOM 562 C C . LYS A 1 71 ? 7.796 -0.299 -16.968 1.00 93.75 71 LYS A C 1
ATOM 564 O O . LYS A 1 71 ? 8.186 -0.417 -18.130 1.00 93.75 71 LYS A O 1
ATOM 569 N N . ASN A 1 72 ? 6.537 -0.017 -16.647 1.00 93.12 72 ASN A N 1
ATOM 570 C CA . ASN A 1 72 ? 5.421 0.037 -17.594 1.00 93.12 72 ASN A CA 1
ATOM 571 C C . ASN A 1 72 ? 4.918 1.471 -17.815 1.00 93.12 72 ASN A C 1
ATOM 573 O O . ASN A 1 72 ? 3.715 1.723 -17.851 1.00 93.12 72 ASN A O 1
ATOM 577 N N . THR A 1 73 ? 5.849 2.421 -17.958 1.00 88.81 73 THR A N 1
ATOM 578 C CA . THR A 1 73 ? 5.558 3.814 -18.352 1.00 88.81 73 THR A CA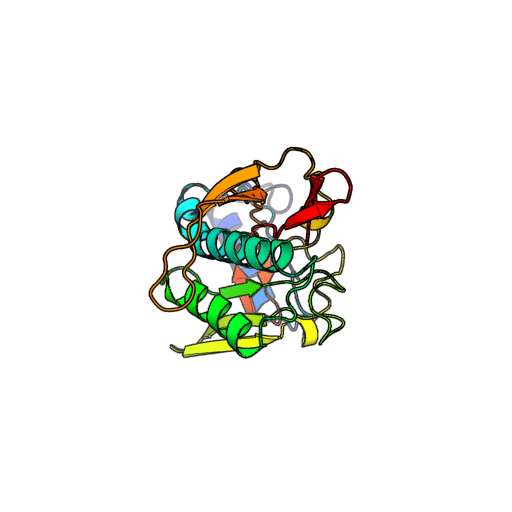 1
ATOM 579 C C . THR A 1 73 ? 4.476 4.492 -17.504 1.00 88.81 73 THR A C 1
ATOM 581 O O . THR A 1 73 ? 3.637 5.216 -18.031 1.00 88.81 73 THR A O 1
ATOM 584 N N . GLY A 1 74 ? 4.480 4.254 -16.192 1.00 92.69 74 GLY A N 1
ATOM 585 C CA . GLY A 1 74 ? 3.526 4.872 -15.272 1.00 92.69 74 GLY A CA 1
ATOM 586 C C . GLY A 1 74 ? 2.222 4.094 -15.063 1.00 92.69 74 GLY A C 1
ATOM 587 O O . GLY A 1 74 ? 1.337 4.614 -14.395 1.00 92.69 74 GLY A O 1
ATOM 588 N N . SER A 1 75 ? 2.084 2.885 -15.615 1.00 96.19 75 SER A N 1
ATOM 589 C CA . SER A 1 75 ? 0.850 2.088 -15.554 1.00 96.19 75 SER A CA 1
ATOM 590 C C . SER A 1 75 ? 1.032 0.768 -14.799 1.00 96.19 75 SER A C 1
ATOM 592 O O . SER A 1 75 ? 2.115 0.176 -14.780 1.00 96.19 75 SER A O 1
ATOM 594 N N . LEU A 1 76 ? -0.056 0.280 -14.202 1.00 98.12 76 LEU A N 1
ATOM 595 C CA . LEU A 1 76 ? -0.167 -1.048 -13.600 1.00 98.12 76 LEU A CA 1
ATOM 596 C C . LEU A 1 76 ? -0.905 -2.064 -14.489 1.00 98.12 76 LEU A C 1
ATOM 598 O O . LEU A 1 76 ? -1.127 -3.194 -14.060 1.00 98.12 76 LEU A O 1
ATOM 602 N N . ASP A 1 77 ? -1.227 -1.726 -15.739 1.00 97.75 77 ASP A N 1
ATOM 603 C CA . ASP A 1 77 ? -2.051 -2.560 -16.636 1.00 97.75 77 ASP A CA 1
ATOM 604 C C . ASP A 1 77 ? -1.419 -3.907 -17.020 1.00 97.75 77 ASP A C 1
ATOM 606 O O . ASP A 1 77 ? -2.096 -4.799 -17.525 1.00 97.75 77 ASP A O 1
ATOM 610 N N . SER A 1 78 ? -0.122 -4.097 -16.753 1.00 97.62 78 SER A N 1
ATOM 611 C CA . SER A 1 78 ? 0.517 -5.415 -16.869 1.00 97.62 78 SER A CA 1
ATOM 612 C C . SER A 1 78 ? 0.048 -6.418 -15.804 1.00 97.62 78 SER A C 1
ATOM 614 O O . SER A 1 78 ? 0.325 -7.612 -15.927 1.00 97.62 78 SER A O 1
ATOM 616 N N . LEU A 1 79 ? -0.608 -5.943 -14.739 1.00 98.12 79 LEU A N 1
ATOM 617 C CA . LEU A 1 79 ? -1.167 -6.763 -13.668 1.00 98.12 79 LEU A CA 1
ATOM 618 C C . LEU A 1 79 ? -2.649 -7.069 -13.923 1.00 98.12 79 LEU A C 1
ATOM 620 O O . LEU A 1 79 ? -3.359 -6.355 -14.628 1.00 98.12 79 LEU A O 1
ATOM 624 N N . THR A 1 80 ? -3.126 -8.144 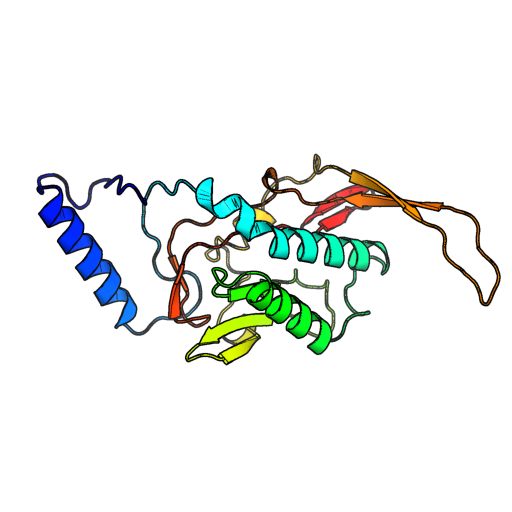-13.300 1.00 98.31 80 THR A N 1
ATOM 625 C CA . THR A 1 80 ? -4.543 -8.539 -13.306 1.00 98.31 80 THR A CA 1
ATOM 626 C C . THR A 1 80 ? -5.165 -8.308 -11.932 1.00 98.31 80 THR A C 1
ATOM 628 O O . THR A 1 80 ? -4.447 -8.309 -10.932 1.00 98.31 80 THR A O 1
ATOM 631 N N . ASP A 1 81 ? -6.493 -8.194 -11.852 1.00 98.44 81 ASP A N 1
ATOM 632 C CA . ASP A 1 81 ? -7.237 -8.099 -10.586 1.00 98.44 81 ASP A CA 1
ATOM 633 C C . ASP A 1 81 ? -6.796 -9.190 -9.599 1.00 98.44 81 ASP A C 1
ATOM 635 O O . ASP A 1 81 ? -6.503 -8.907 -8.441 1.00 98.44 81 ASP A O 1
ATOM 639 N N . GLU A 1 82 ? -6.663 -10.432 -10.075 1.00 98.44 82 GLU A N 1
ATOM 640 C CA . GLU A 1 82 ? -6.257 -11.572 -9.250 1.00 98.44 82 GLU A CA 1
ATOM 641 C C . GLU A 1 82 ? -4.844 -11.410 -8.675 1.00 98.44 82 GLU A C 1
ATOM 643 O O . GLU A 1 82 ? -4.581 -11.842 -7.551 1.00 98.44 82 GLU A O 1
ATOM 648 N N . MET A 1 83 ? -3.929 -10.752 -9.395 1.00 98.69 83 MET A N 1
ATOM 649 C CA . MET A 1 83 ? -2.601 -10.433 -8.863 1.00 98.69 83 MET A CA 1
ATOM 650 C C . MET A 1 83 ? -2.698 -9.426 -7.718 1.00 98.69 83 MET A C 1
ATOM 652 O O . MET A 1 83 ? -2.071 -9.641 -6.682 1.00 98.69 83 MET A O 1
ATOM 656 N N . PHE A 1 84 ? -3.521 -8.383 -7.845 1.00 98.75 84 PHE A N 1
ATOM 657 C CA . PHE A 1 84 ? -3.735 -7.439 -6.748 1.00 98.75 84 PHE A CA 1
ATOM 658 C C . PHE A 1 84 ? -4.402 -8.098 -5.540 1.00 98.75 84 PHE A C 1
ATOM 660 O O . PHE A 1 84 ? -3.911 -7.969 -4.418 1.00 98.75 84 PHE A O 1
ATOM 667 N N . PHE A 1 85 ? -5.460 -8.881 -5.765 1.00 98.69 85 PHE A N 1
ATOM 668 C CA . PHE A 1 85 ? -6.111 -9.650 -4.707 1.00 98.69 85 PHE A CA 1
ATOM 669 C C . PHE A 1 85 ? -5.163 -10.664 -4.060 1.00 98.69 85 PHE A C 1
ATOM 671 O O . PHE A 1 85 ? -5.271 -10.947 -2.867 1.00 98.69 85 PHE A O 1
ATOM 678 N N . SER A 1 86 ? -4.216 -11.225 -4.814 1.00 98.62 86 SER A N 1
ATOM 679 C CA . SER A 1 86 ? -3.164 -12.086 -4.264 1.00 98.62 86 SER A CA 1
ATOM 680 C C . SER A 1 86 ? -2.193 -11.308 -3.377 1.00 98.62 86 SER A C 1
ATOM 682 O O . SER A 1 86 ? -1.828 -11.807 -2.314 1.00 98.62 86 SER A O 1
ATOM 684 N N . LEU A 1 87 ? -1.791 -10.092 -3.763 1.00 98.75 87 LEU A N 1
ATOM 685 C CA . LEU A 1 87 ? -0.907 -9.244 -2.954 1.00 98.75 87 LEU A CA 1
ATOM 686 C C . LEU A 1 87 ? -1.534 -8.924 -1.590 1.00 98.75 87 LEU A C 1
ATOM 688 O O . LEU A 1 87 ? -0.915 -9.198 -0.562 1.00 98.75 87 LEU A O 1
ATOM 692 N N . VAL A 1 88 ? -2.785 -8.451 -1.553 1.00 98.56 88 VAL A N 1
ATOM 693 C CA . VAL A 1 88 ? -3.442 -8.128 -0.270 1.00 98.56 88 VAL A CA 1
ATOM 694 C C . VAL A 1 88 ? -3.700 -9.360 0.597 1.00 98.56 88 VAL A C 1
ATOM 696 O O . VAL A 1 88 ? -3.467 -9.316 1.805 1.00 98.56 88 VAL A O 1
ATOM 699 N N . ARG A 1 89 ? -4.072 -10.505 0.005 1.00 98.31 89 ARG A N 1
ATOM 700 C CA . ARG A 1 89 ? -4.200 -11.772 0.750 1.00 98.31 89 ARG A CA 1
ATOM 701 C C . ARG A 1 89 ? -2.865 -12.234 1.328 1.00 98.31 89 ARG A C 1
ATOM 703 O O . ARG A 1 89 ? -2.823 -12.716 2.460 1.00 98.31 89 ARG A O 1
ATOM 710 N N . ASN A 1 90 ? -1.773 -12.091 0.577 1.00 98.00 90 ASN A N 1
ATOM 711 C CA . ASN A 1 90 ? -0.435 -12.441 1.052 1.00 98.00 90 ASN A CA 1
ATOM 712 C C . ASN A 1 90 ? 0.015 -11.529 2.193 1.00 98.00 90 ASN A C 1
ATOM 714 O O . ASN A 1 90 ? 0.573 -12.028 3.170 1.00 98.00 90 ASN A O 1
ATOM 718 N N . ASN A 1 91 ? -0.292 -10.233 2.131 1.00 98.06 91 ASN A N 1
ATOM 719 C CA . ASN A 1 91 ? -0.012 -9.314 3.231 1.00 98.06 91 ASN A CA 1
ATOM 720 C C . ASN A 1 91 ? -0.723 -9.750 4.512 1.00 98.06 91 ASN A C 1
ATOM 722 O O . ASN A 1 91 ? -0.062 -9.931 5.536 1.00 98.06 91 ASN A O 1
ATOM 726 N N . VAL A 1 92 ? -2.030 -10.024 4.439 1.00 97.44 92 VAL A N 1
ATOM 727 C CA . VAL A 1 92 ? -2.809 -10.534 5.579 1.00 97.44 92 VAL A CA 1
ATOM 728 C C . VAL A 1 92 ? -2.216 -11.843 6.101 1.00 97.44 92 VAL A C 1
ATOM 730 O O . VAL A 1 92 ? -2.032 -12.000 7.306 1.00 97.44 92 VAL A O 1
ATOM 733 N N . ASN A 1 93 ? -1.868 -12.783 5.219 1.00 96.38 93 ASN A N 1
ATOM 734 C CA . ASN A 1 93 ? -1.354 -14.097 5.611 1.00 96.38 93 ASN A CA 1
ATOM 735 C C . ASN A 1 93 ? 0.084 -14.104 6.134 1.00 96.38 93 ASN A C 1
ATOM 737 O O . ASN A 1 93 ? 0.428 -14.999 6.905 1.00 96.38 93 ASN A O 1
ATOM 741 N N . SER A 1 94 ? 0.904 -13.119 5.770 1.00 94.88 94 SER A N 1
ATOM 742 C CA . SER A 1 94 ? 2.306 -13.048 6.193 1.00 94.88 94 SER A CA 1
ATOM 743 C C . SER A 1 94 ? 2.476 -12.886 7.706 1.00 94.88 94 SER A C 1
ATOM 745 O O . SER A 1 94 ? 3.454 -13.367 8.278 1.00 94.88 94 SER A O 1
ATOM 747 N N . ILE A 1 95 ? 1.520 -12.229 8.371 1.00 93.62 95 ILE A N 1
ATOM 748 C CA . ILE A 1 95 ? 1.589 -11.892 9.792 1.00 93.62 95 ILE A CA 1
ATOM 749 C C . ILE A 1 95 ? 0.199 -12.068 10.405 1.00 93.62 95 ILE A C 1
ATOM 751 O O . ILE A 1 95 ? -0.738 -11.353 10.072 1.00 93.62 95 ILE A O 1
ATOM 755 N N . LYS A 1 96 ? 0.067 -12.978 11.377 1.00 91.81 96 LYS A N 1
ATOM 756 C CA . LYS A 1 96 ? -1.224 -13.292 12.020 1.00 91.81 96 LYS A CA 1
ATOM 757 C C . LYS A 1 96 ? -1.907 -12.076 12.669 1.00 91.81 96 LYS A C 1
ATOM 759 O O . LYS A 1 96 ? -3.130 -12.032 12.719 1.00 91.81 96 LYS A O 1
ATOM 764 N N . THR A 1 97 ? -1.122 -11.117 13.161 1.00 91.81 97 THR A N 1
ATOM 765 C CA . THR A 1 97 ? -1.605 -9.875 13.791 1.00 91.81 97 THR A CA 1
ATOM 766 C C . THR A 1 97 ? -2.223 -8.895 12.789 1.00 91.81 97 THR A C 1
ATOM 768 O O . THR A 1 97 ? -3.022 -8.057 13.192 1.00 91.81 97 THR A O 1
ATOM 771 N N . VAL A 1 98 ? -1.879 -8.981 11.499 1.00 95.00 98 VAL A N 1
ATOM 772 C CA . VAL A 1 98 ? -2.483 -8.131 10.468 1.00 95.00 98 VAL A CA 1
ATOM 773 C C . VAL A 1 98 ? -3.915 -8.606 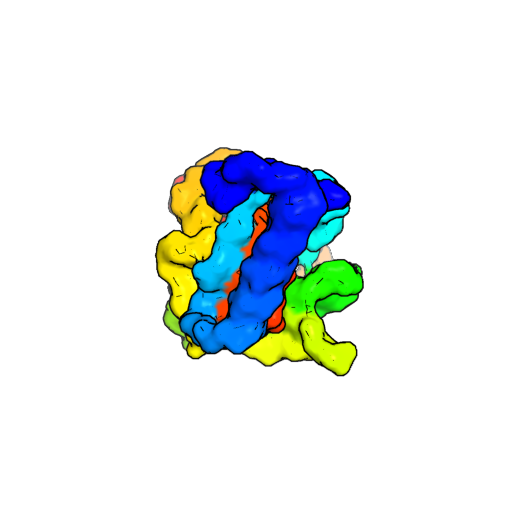10.230 1.00 95.00 98 VAL A C 1
ATOM 775 O O . VAL A 1 98 ? -4.146 -9.746 9.809 1.00 95.00 98 VAL A O 1
ATOM 778 N N . PHE A 1 99 ? -4.870 -7.727 10.537 1.00 95.44 99 PHE A N 1
ATOM 779 C CA . PHE A 1 99 ? -6.296 -7.982 10.348 1.00 95.44 99 PHE A CA 1
ATOM 780 C C . PHE A 1 99 ? -6.694 -7.887 8.873 1.00 95.44 99 PHE A C 1
ATOM 782 O O . PHE A 1 99 ? -7.323 -8.812 8.360 1.00 95.44 99 PHE A O 1
ATOM 789 N N . GLY A 1 100 ? -6.280 -6.813 8.196 1.00 96.69 100 GLY A N 1
ATOM 790 C CA . GLY A 1 100 ? -6.601 -6.548 6.799 1.00 96.69 100 GLY A CA 1
ATOM 791 C C . GLY A 1 100 ? -5.486 -5.823 6.046 1.00 96.69 100 GLY A C 1
ATOM 792 O O . GLY A 1 100 ? -4.524 -5.342 6.644 1.00 96.69 100 GLY A O 1
ATOM 793 N N . SER A 1 101 ? -5.593 -5.786 4.720 1.00 98.06 101 SER A N 1
ATOM 794 C CA . SER A 1 101 ? -4.670 -5.104 3.811 1.00 98.06 101 SER A CA 1
ATOM 795 C C . SER A 1 101 ? -5.430 -4.579 2.599 1.00 98.06 101 SER A C 1
ATOM 797 O O . SER A 1 101 ? -6.199 -5.319 1.991 1.00 98.06 101 SER A O 1
ATOM 799 N N . CYS A 1 102 ? -5.185 -3.317 2.251 1.00 98.06 102 CYS A N 1
ATOM 800 C CA . CYS A 1 102 ? -5.736 -2.633 1.084 1.00 98.06 102 CYS A CA 1
ATOM 801 C C . CYS A 1 102 ? -4.598 -2.188 0.155 1.00 98.06 102 CYS A C 1
ATOM 803 O O . CYS A 1 102 ? -3.515 -1.844 0.634 1.00 98.06 102 CYS A O 1
ATOM 805 N N . ILE A 1 103 ? -4.851 -2.161 -1.153 1.00 98.69 103 ILE A N 1
ATOM 806 C CA . ILE A 1 103 ? -4.059 -1.390 -2.121 1.00 98.69 103 ILE A CA 1
ATOM 807 C C . ILE A 1 103 ? -4.998 -0.353 -2.725 1.00 98.69 103 ILE A C 1
ATOM 809 O O . ILE A 1 103 ? -5.846 -0.718 -3.522 1.00 98.69 103 ILE A O 1
ATOM 813 N N . ALA A 1 104 ? -4.851 0.922 -2.376 1.00 97.75 104 ALA A N 1
ATOM 814 C CA . ALA A 1 104 ? -5.624 2.003 -2.983 1.00 97.75 104 ALA A CA 1
ATOM 815 C C . ALA A 1 104 ? -4.841 2.616 -4.146 1.00 97.75 104 ALA A C 1
ATOM 817 O O . ALA A 1 104 ? -3.764 3.163 -3.931 1.00 97.75 104 ALA A O 1
ATOM 818 N N . ILE A 1 105 ? -5.365 2.503 -5.368 1.00 97.50 105 ILE A N 1
ATOM 819 C CA . ILE A 1 105 ? -4.655 2.927 -6.585 1.00 97.50 105 ILE A CA 1
ATOM 820 C C . ILE A 1 105 ? -5.012 4.379 -6.943 1.00 97.50 105 ILE A C 1
ATOM 822 O O . ILE A 1 105 ? -6.194 4.738 -6.903 1.00 97.50 105 ILE A O 1
ATOM 826 N N . GLU A 1 106 ? -4.041 5.227 -7.319 1.00 96.62 106 GLU A N 1
ATOM 827 C CA . GLU A 1 106 ? -4.364 6.550 -7.875 1.00 96.62 106 GLU A CA 1
ATOM 828 C C . GLU A 1 106 ? -5.166 6.444 -9.187 1.00 96.62 106 GLU A C 1
ATOM 830 O O . GLU A 1 106 ? -4.882 5.598 -10.047 1.00 96.62 106 GLU A O 1
ATOM 835 N N . PRO A 1 107 ? -6.143 7.346 -9.403 1.00 94.81 107 PRO A N 1
ATOM 836 C CA . PRO A 1 107 ? -6.869 7.422 -10.663 1.00 94.81 107 PRO A CA 1
ATOM 837 C C . PRO A 1 107 ? -5.940 7.501 -11.881 1.00 94.81 107 PRO A C 1
ATOM 839 O O . PRO A 1 107 ? -5.032 8.328 -11.946 1.00 94.81 107 PRO A O 1
ATOM 842 N N . GLY A 1 108 ? -6.212 6.662 -12.882 1.00 93.94 108 GLY A N 1
ATOM 843 C CA . GLY A 1 108 ? -5.473 6.638 -14.148 1.00 93.94 108 GLY A CA 1
ATOM 844 C C . GLY A 1 108 ? -4.233 5.739 -14.169 1.00 93.94 108 GLY A C 1
ATOM 845 O O . GLY A 1 108 ? -3.654 5.572 -15.239 1.00 93.94 108 GLY A O 1
ATOM 846 N N . ILE A 1 109 ? -3.849 5.125 -13.044 1.00 96.44 109 ILE A N 1
ATOM 847 C CA . ILE A 1 109 ? -2.707 4.194 -12.987 1.00 96.44 109 ILE A CA 1
ATOM 848 C C . ILE A 1 109 ? -3.093 2.772 -13.393 1.00 96.44 109 ILE A C 1
ATOM 850 O O . ILE A 1 109 ? -2.282 2.056 -13.983 1.00 96.44 109 ILE A O 1
ATOM 854 N N . TYR A 1 110 ? -4.337 2.373 -13.132 1.00 97.69 110 TYR A N 1
ATOM 855 C CA . TYR A 1 110 ? -4.904 1.116 -13.607 1.00 97.69 110 TYR A CA 1
ATOM 856 C C . TYR A 1 110 ? -6.130 1.396 -14.477 1.00 97.69 110 TYR A C 1
ATOM 858 O O . TYR A 1 110 ? -7.179 1.789 -13.975 1.00 97.69 110 TYR A O 1
ATOM 866 N N . SER A 1 111 ? -5.999 1.231 -15.793 1.00 96.38 111 SER A N 1
ATOM 867 C CA . SER A 1 111 ? -6.969 1.744 -16.773 1.00 96.38 111 SER A CA 1
ATOM 868 C C . SER A 1 111 ? -8.298 0.988 -16.799 1.00 96.38 111 SER A C 1
ATOM 870 O O . SER A 1 111 ? -9.278 1.483 -17.358 1.00 96.38 111 SER A O 1
ATOM 872 N N . LYS A 1 112 ? -8.360 -0.194 -16.174 1.00 96.81 112 LYS A N 1
ATOM 873 C CA . LYS A 1 112 ? -9.570 -1.024 -16.122 1.00 96.81 112 LYS A CA 1
ATOM 874 C C . LYS A 1 112 ? -10.702 -0.379 -15.315 1.00 96.81 112 LYS A C 1
ATOM 876 O O . LYS A 1 112 ? -11.869 -0.643 -15.602 1.00 96.81 112 LYS A O 1
ATOM 881 N N . TYR A 1 113 ? -10.369 0.457 -14.332 1.00 96.81 113 TYR A N 1
ATOM 882 C CA . TYR A 1 113 ? -11.332 1.036 -13.400 1.00 96.81 113 TYR A CA 1
ATOM 883 C C . TYR A 1 113 ? -11.030 2.514 -13.132 1.00 96.81 113 TYR A C 1
ATOM 885 O O . TYR A 1 113 ? -9.877 2.920 -13.041 1.00 96.81 113 TYR A O 1
ATOM 893 N N . SER A 1 114 ? -12.070 3.333 -12.948 1.00 94.56 114 SER A N 1
ATOM 894 C CA . SER A 1 114 ? -11.906 4.725 -12.494 1.00 94.56 114 SER A CA 1
ATOM 895 C C . SER A 1 114 ? -11.542 4.828 -11.008 1.00 94.56 114 SER A C 1
ATOM 897 O O . SER A 1 114 ? -11.021 5.849 -10.565 1.00 94.56 114 SER A O 1
ATOM 899 N N . SER A 1 115 ? -11.840 3.781 -10.238 1.00 96.50 115 SER A N 1
ATOM 900 C CA . SER A 1 115 ? -11.521 3.622 -8.822 1.00 96.50 115 SER A CA 1
ATOM 901 C C . SER A 1 115 ? -11.349 2.131 -8.544 1.00 96.50 115 SER A C 1
ATOM 903 O O . SER A 1 115 ? -12.164 1.342 -9.018 1.00 96.50 115 SER A O 1
ATOM 905 N N . PHE A 1 116 ? -10.281 1.743 -7.848 1.00 98.06 116 PHE A N 1
ATOM 906 C CA . PHE A 1 116 ? -9.995 0.342 -7.538 1.00 98.06 116 PHE A CA 1
ATOM 907 C C . PHE A 1 116 ? -9.159 0.256 -6.266 1.00 98.06 116 PHE A C 1
ATOM 909 O O . PHE A 1 116 ? -8.063 0.820 -6.187 1.00 98.06 116 PHE A O 1
ATOM 916 N N . ALA A 1 117 ? -9.694 -0.450 -5.277 1.00 98.06 117 ALA A N 1
ATOM 917 C CA . ALA A 1 117 ? -9.072 -0.646 -3.984 1.00 98.06 117 ALA A CA 1
ATOM 918 C C . ALA A 1 117 ? -9.309 -2.084 -3.488 1.00 98.06 117 ALA A C 1
ATOM 920 O O . ALA A 1 117 ? -10.163 -2.324 -2.633 1.00 98.06 117 ALA A O 1
ATOM 921 N N . PRO A 1 118 ? -8.582 -3.082 -4.023 1.00 98.44 118 PRO A N 1
ATOM 922 C CA . PRO A 1 118 ? -8.681 -4.449 -3.538 1.00 98.44 118 PRO A CA 1
ATOM 923 C C . PRO A 1 118 ? -8.279 -4.497 -2.066 1.00 98.44 118 PRO A C 1
ATOM 925 O O . PRO A 1 118 ? -7.195 -4.058 -1.678 1.00 98.44 118 PRO A O 1
ATOM 928 N N . TYR A 1 119 ? -9.162 -5.069 -1.260 1.00 97.94 119 TYR A N 1
ATOM 929 C CA . TYR A 1 119 ? -9.019 -5.213 0.177 1.00 97.94 119 TYR A CA 1
ATOM 930 C C . TYR A 1 119 ? -9.197 -6.671 0.566 1.00 97.94 119 TYR A C 1
ATOM 932 O O . TYR A 1 119 ? -10.043 -7.382 0.022 1.00 97.94 119 TYR A O 1
ATOM 940 N N . SER A 1 120 ? -8.398 -7.128 1.522 1.00 97.75 120 SER A N 1
ATOM 941 C CA . SER A 1 120 ? -8.551 -8.441 2.130 1.00 97.75 120 SER A CA 1
ATOM 942 C C . SER A 1 120 ? -8.484 -8.334 3.640 1.00 97.75 120 SER A C 1
ATOM 944 O O . SER A 1 120 ? -7.713 -7.535 4.160 1.00 97.75 120 SER A O 1
ATOM 946 N N . TYR A 1 121 ? -9.272 -9.144 4.342 1.00 96.19 121 TYR A N 1
ATOM 947 C CA . TYR A 1 121 ? -9.386 -9.102 5.796 1.00 96.19 121 TYR A CA 1
ATOM 948 C C . TYR A 1 121 ? -9.745 -10.468 6.379 1.00 96.19 121 TYR A C 1
ATOM 950 O O . TYR A 1 121 ? -10.217 -11.373 5.683 1.00 96.19 121 TYR A O 1
ATOM 958 N N . ARG A 1 122 ? -9.487 -10.634 7.676 1.00 94.62 122 ARG A N 1
ATOM 959 C CA . ARG A 1 122 ? -9.801 -11.855 8.422 1.00 94.62 122 ARG A CA 1
ATOM 960 C C . ARG A 1 122 ? -11.214 -11.795 8.982 1.00 94.62 122 ARG A C 1
ATOM 962 O O . ARG A 1 122 ? -11.552 -10.868 9.705 1.00 94.62 122 ARG A O 1
ATOM 969 N N . GLN A 1 123 ? -12.001 -12.838 8.747 1.00 92.94 123 GLN A N 1
ATOM 970 C CA . GLN A 1 123 ? -13.323 -12.975 9.353 1.00 92.94 123 GLN A CA 1
ATOM 971 C C . GLN A 1 123 ? -13.662 -14.450 9.558 1.00 92.94 123 GLN A C 1
ATOM 973 O O . GLN A 1 123 ? -13.516 -15.259 8.645 1.00 92.94 123 GLN A O 1
ATOM 978 N N . SER A 1 124 ? -14.092 -14.813 10.770 1.00 91.25 124 SER A N 1
ATOM 979 C CA . SER A 1 124 ? -14.586 -16.163 11.099 1.00 91.25 124 SER A CA 1
ATOM 980 C C . SER A 1 124 ? -13.655 -17.314 10.677 1.00 91.25 124 SER A C 1
ATOM 982 O O . SER A 1 124 ? -14.110 -18.369 10.250 1.00 91.25 124 SER A O 1
ATOM 984 N N . GLY A 1 125 ? -12.335 -17.112 10.778 1.00 90.31 125 GLY A N 1
ATOM 985 C CA . GLY A 1 125 ? -11.322 -18.106 10.392 1.00 90.31 125 GLY A CA 1
ATOM 986 C C . GLY A 1 125 ? -10.954 -18.123 8.903 1.00 90.31 125 GLY A C 1
ATOM 987 O O . GLY A 1 125 ? -10.036 -18.846 8.520 1.00 90.31 125 GLY A O 1
ATOM 988 N N . PHE A 1 126 ? -11.602 -17.300 8.080 1.00 93.50 126 PHE A N 1
ATOM 989 C CA . PHE A 1 126 ? -11.314 -17.132 6.658 1.00 93.50 126 PHE A CA 1
ATOM 990 C C . PHE A 1 126 ? -10.558 -15.829 6.387 1.00 93.50 126 PHE A C 1
ATOM 992 O O . PHE A 1 126 ? -10.512 -14.923 7.223 1.00 93.50 126 PHE A O 1
ATOM 999 N N . VAL A 1 127 ? -9.967 -15.746 5.196 1.00 95.69 127 VAL A N 1
ATOM 1000 C CA . VAL A 1 127 ? -9.453 -14.502 4.616 1.00 95.69 127 VAL A CA 1
ATOM 1001 C C . VAL A 1 127 ? -10.353 -14.163 3.438 1.00 95.69 127 VAL A C 1
ATOM 1003 O O . VAL A 1 127 ? -10.326 -14.852 2.418 1.00 95.69 127 VAL A O 1
ATOM 1006 N N . LEU A 1 128 ? -11.186 -13.145 3.619 1.00 95.44 128 LEU A N 1
ATOM 1007 C CA . LEU A 1 128 ? -12.116 -12.654 2.610 1.00 95.44 128 LEU A CA 1
ATOM 1008 C C . LEU A 1 128 ? -11.461 -11.520 1.825 1.00 95.44 128 LEU A C 1
ATOM 1010 O O . LEU A 1 128 ? -10.473 -10.934 2.277 1.00 95.44 128 LEU A O 1
ATOM 1014 N N . ALA A 1 129 ? -11.981 -11.233 0.636 1.00 96.25 129 ALA A N 1
ATOM 1015 C CA . ALA A 1 129 ? -11.511 -10.120 -0.171 1.00 96.25 129 ALA A CA 1
ATOM 1016 C C . ALA A 1 129 ? -12.629 -9.550 -1.046 1.00 96.25 129 ALA A C 1
ATOM 1018 O O . ALA A 1 129 ? -13.468 -10.301 -1.543 1.00 96.25 129 ALA A O 1
ATOM 1019 N N . HIS A 1 130 ? -12.621 -8.234 -1.227 1.00 95.75 130 HIS A N 1
ATOM 1020 C CA . HIS A 1 130 ? -13.499 -7.501 -2.137 1.00 95.75 130 HIS A CA 1
ATOM 1021 C C . HIS A 1 130 ? -12.850 -6.160 -2.515 1.00 95.75 130 HIS A C 1
ATOM 1023 O O . HIS A 1 130 ? -11.816 -5.790 -1.963 1.00 95.75 130 HIS A O 1
ATOM 1029 N N . ASP A 1 131 ? -13.424 -5.445 -3.478 1.00 97.38 131 ASP A N 1
ATOM 1030 C CA . ASP A 1 131 ? -12.988 -4.093 -3.838 1.00 97.38 131 ASP A CA 1
ATOM 1031 C C . ASP A 1 131 ? -13.741 -3.053 -2.992 1.00 97.38 131 ASP A C 1
ATOM 1033 O O . ASP A 1 131 ? -14.943 -2.858 -3.189 1.00 97.38 131 ASP A O 1
ATOM 1037 N N . ILE A 1 132 ? -13.057 -2.395 -2.046 1.00 94.81 132 ILE A N 1
ATOM 1038 C CA . ILE A 1 132 ? -13.693 -1.411 -1.146 1.00 94.81 132 ILE A CA 1
ATOM 1039 C C . ILE A 1 132 ? -14.065 -0.112 -1.865 1.00 94.81 132 ILE A C 1
ATOM 1041 O O . ILE A 1 132 ? -14.863 0.662 -1.339 1.00 94.81 132 ILE A O 1
ATOM 1045 N N . ALA A 1 133 ? -13.561 0.116 -3.085 1.00 95.25 133 ALA A N 1
ATOM 1046 C CA . ALA A 1 133 ? -13.976 1.248 -3.911 1.00 95.25 133 ALA A CA 1
ATOM 1047 C C . ALA A 1 133 ? -15.471 1.201 -4.275 1.00 95.25 133 ALA A C 1
ATOM 1049 O O . ALA A 1 133 ? -16.051 2.228 -4.629 1.00 95.25 133 ALA A O 1
ATOM 1050 N N . LEU A 1 134 ? -16.097 0.020 -4.183 1.00 93.25 134 LEU A N 1
ATOM 1051 C CA . LEU A 1 134 ? -17.537 -0.165 -4.368 1.00 93.25 134 LEU A CA 1
ATOM 1052 C C . LEU A 1 134 ? -18.350 0.162 -3.106 1.00 93.25 134 LEU A C 1
ATOM 1054 O O . LEU A 1 134 ? -19.546 0.426 -3.216 1.00 93.25 134 LEU A O 1
ATOM 1058 N N . SER A 1 135 ? -17.719 0.147 -1.929 1.00 89.00 135 SER A N 1
ATOM 1059 C CA . SER A 1 135 ? -18.367 0.426 -0.643 1.00 89.00 135 SER A CA 1
ATOM 1060 C C . SER A 1 135 ? -18.384 1.924 -0.336 1.00 89.00 135 SER A C 1
ATOM 1062 O O . SER A 1 135 ? -19.395 2.446 0.127 1.00 89.00 135 SER A O 1
ATOM 1064 N N . TYR A 1 136 ? -17.276 2.627 -0.597 1.00 87.44 136 TYR A N 1
ATOM 1065 C CA . TYR A 1 136 ? -17.165 4.071 -0.379 1.00 87.44 136 TYR A CA 1
ATOM 1066 C C . TYR A 1 136 ? -16.062 4.710 -1.235 1.00 87.44 136 TYR A C 1
ATOM 1068 O O . TYR A 1 136 ? -15.167 4.051 -1.765 1.00 87.44 136 TYR A O 1
ATOM 1076 N N . MET A 1 137 ? -16.107 6.040 -1.351 1.00 91.06 137 MET A N 1
ATOM 1077 C CA . MET A 1 137 ? -15.117 6.818 -2.096 1.00 91.06 137 MET A CA 1
ATOM 1078 C C . MET A 1 137 ? -13.862 7.063 -1.245 1.00 91.06 137 MET A C 1
ATOM 1080 O O . MET A 1 137 ? -13.715 8.118 -0.633 1.00 91.06 137 MET A O 1
ATOM 1084 N N . TYR A 1 138 ? -12.918 6.116 -1.247 1.00 93.19 138 TYR A N 1
ATOM 1085 C CA . TYR A 1 138 ? -11.639 6.256 -0.524 1.00 93.19 138 TYR A CA 1
ATOM 1086 C C . TYR A 1 138 ? -10.786 7.456 -0.978 1.00 93.19 138 TYR A C 1
ATOM 1088 O O . TYR A 1 138 ? -9.829 7.846 -0.318 1.00 93.19 138 TYR A O 1
ATOM 1096 N N . GLN A 1 139 ? -11.121 8.038 -2.128 1.00 93.38 139 GLN A N 1
ATOM 1097 C CA . GLN A 1 139 ? -10.436 9.189 -2.707 1.00 93.38 139 GLN A CA 1
ATOM 1098 C C . GLN A 1 139 ? -10.860 10.522 -2.062 1.00 93.38 139 GLN A C 1
ATOM 1100 O O . GLN A 1 139 ? -10.247 11.553 -2.343 1.00 93.38 139 GLN A O 1
ATOM 1105 N N . ASP A 1 140 ? -11.900 10.511 -1.218 1.00 90.94 140 ASP A N 1
ATOM 1106 C CA . ASP A 1 140 ? -12.349 11.670 -0.443 1.00 90.94 140 ASP A CA 1
ATOM 1107 C C . ASP A 1 140 ? -11.251 12.124 0.541 1.00 90.94 140 ASP A C 1
ATOM 1109 O O . ASP A 1 140 ? -10.511 11.312 1.103 1.00 90.94 140 ASP A O 1
ATOM 1113 N N . ASN A 1 141 ? -11.173 13.434 0.788 1.00 91.31 141 ASN A N 1
ATOM 1114 C CA . ASN A 1 141 ? -10.236 14.025 1.738 1.00 91.31 141 ASN A CA 1
ATOM 1115 C C . ASN A 1 141 ? -10.458 13.598 3.198 1.00 91.31 141 ASN A C 1
ATOM 1117 O O . ASN A 1 141 ? -9.559 13.763 4.022 1.00 91.31 141 ASN A O 1
ATOM 1121 N N . LYS A 1 142 ? -11.618 13.010 3.507 1.00 88.44 142 LYS A N 1
ATOM 1122 C CA . LYS A 1 142 ? -11.923 12.401 4.809 1.00 88.44 142 LYS A CA 1
ATOM 1123 C C . LYS A 1 142 ? -11.234 11.054 5.026 1.00 88.44 142 LYS A C 1
ATOM 1125 O O . LYS A 1 142 ? -11.111 10.611 6.164 1.00 88.44 142 LYS A O 1
ATOM 1130 N N . THR A 1 143 ? -10.769 10.406 3.960 1.00 90.56 143 THR A N 1
ATOM 1131 C CA . THR A 1 143 ? -10.104 9.103 4.034 1.00 90.56 143 THR A CA 1
ATOM 1132 C C . THR A 1 143 ? -8.635 9.293 4.409 1.00 90.56 143 THR A C 1
ATOM 1134 O O . THR A 1 143 ? -7.741 9.311 3.558 1.00 90.56 143 THR A O 1
ATOM 1137 N N . GLU A 1 144 ? -8.374 9.479 5.703 1.00 91.12 144 GLU A N 1
ATOM 1138 C CA . GLU A 1 144 ? -7.063 9.914 6.204 1.00 91.12 144 GLU A CA 1
ATOM 1139 C C . GLU A 1 144 ? -5.912 8.961 5.854 1.00 91.12 144 GLU A C 1
ATOM 1141 O O . GLU A 1 144 ? -4.794 9.416 5.605 1.00 91.12 144 GLU A O 1
ATOM 1146 N N . TRP A 1 145 ? -6.184 7.653 5.775 1.00 93.12 145 TRP A N 1
ATOM 1147 C CA . TRP A 1 145 ? -5.187 6.636 5.438 1.00 93.12 145 TRP A CA 1
ATOM 1148 C C . TRP A 1 145 ? -4.698 6.721 3.983 1.00 93.12 145 TRP A C 1
ATOM 1150 O O . TRP A 1 145 ?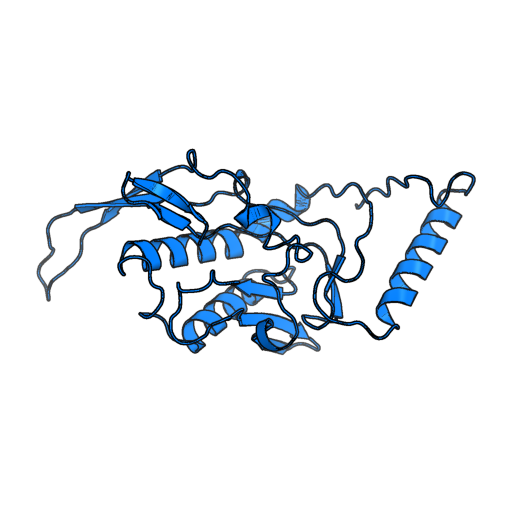 -3.657 6.147 3.669 1.00 93.12 145 TRP A O 1
ATOM 1160 N N . TYR A 1 146 ? -5.397 7.446 3.107 1.00 96.00 146 TYR A N 1
ATOM 1161 C CA . TYR A 1 146 ? -5.002 7.678 1.714 1.00 96.00 146 TYR A CA 1
ATOM 1162 C C . TYR A 1 146 ? -4.661 9.150 1.461 1.00 96.00 146 TYR A C 1
ATOM 1164 O O . TYR A 1 146 ? -3.559 9.476 1.012 1.00 96.00 146 TYR A O 1
ATOM 1172 N N . TYR A 1 147 ? -5.575 10.062 1.800 1.00 95.88 147 TYR A N 1
ATOM 1173 C CA . TYR A 1 147 ? -5.471 11.467 1.409 1.00 95.88 147 TYR A CA 1
ATOM 1174 C C . TYR A 1 147 ? -4.246 12.172 2.006 1.00 95.88 147 TYR A C 1
ATOM 1176 O O . TYR A 1 147 ? -3.587 12.954 1.321 1.00 95.88 147 TYR A O 1
ATOM 1184 N N . ASN A 1 148 ? -3.883 11.859 3.253 1.00 95.38 148 ASN A N 1
ATOM 1185 C CA . ASN A 1 148 ? -2.740 12.491 3.918 1.00 95.38 148 ASN A CA 1
ATOM 1186 C C . ASN A 1 148 ? -1.398 12.147 3.253 1.00 95.38 148 ASN A C 1
ATOM 1188 O O . ASN A 1 148 ? -0.489 12.977 3.246 1.00 95.38 148 ASN A O 1
ATOM 1192 N N . LEU A 1 149 ? -1.270 10.951 2.667 1.00 96.69 149 LEU A N 1
ATOM 1193 C CA . LEU A 1 149 ? -0.100 10.596 1.860 1.00 96.69 149 LEU A CA 1
ATOM 1194 C C . LEU A 1 149 ? -0.133 11.302 0.502 1.00 96.69 149 LEU A C 1
ATOM 1196 O O . LEU A 1 149 ? 0.884 11.848 0.071 1.00 96.69 149 LEU A O 1
ATOM 1200 N N . LYS A 1 150 ? -1.305 11.352 -0.141 1.00 96.38 150 LYS A N 1
ATOM 1201 C CA . LYS A 1 150 ? -1.490 11.979 -1.457 1.00 96.38 150 LYS A CA 1
ATOM 1202 C C . LYS A 1 150 ? -1.027 13.439 -1.497 1.00 96.38 150 LYS A C 1
ATOM 1204 O O . LYS A 1 150 ? -0.436 13.864 -2.486 1.00 96.38 150 LYS A O 1
ATOM 1209 N N . ILE A 1 151 ? -1.282 14.206 -0.435 1.00 95.94 151 ILE A N 1
ATOM 1210 C CA . ILE A 1 151 ? -0.956 15.643 -0.377 1.00 95.94 151 ILE A CA 1
ATOM 1211 C C . ILE A 1 151 ? 0.449 15.957 0.163 1.00 95.94 151 ILE A C 1
ATOM 1213 O O . ILE A 1 151 ? 0.835 17.127 0.212 1.00 95.94 151 ILE A O 1
ATOM 1217 N N . ARG A 1 152 ? 1.215 14.951 0.605 1.00 96.00 152 ARG A N 1
ATOM 1218 C CA . ARG A 1 152 ? 2.572 15.146 1.138 1.00 96.00 152 ARG A CA 1
ATOM 1219 C C . ARG A 1 152 ? 3.554 15.484 0.007 1.00 96.00 152 ARG A C 1
ATOM 1221 O O . ARG A 1 152 ? 3.380 15.067 -1.134 1.00 96.00 152 ARG A O 1
ATOM 1228 N N . ASN A 1 153 ? 4.604 16.247 0.323 1.00 95.31 153 ASN A N 1
ATOM 1229 C CA . ASN A 1 153 ? 5.705 16.482 -0.613 1.00 95.31 153 ASN A CA 1
ATOM 1230 C C . ASN A 1 153 ? 6.652 15.269 -0.635 1.00 95.31 153 ASN A C 1
ATOM 1232 O O . ASN A 1 153 ? 7.170 14.875 0.411 1.00 95.31 153 ASN A O 1
ATOM 1236 N N . TRP A 1 154 ? 6.901 14.732 -1.831 1.00 96.38 154 TRP A N 1
ATOM 1237 C CA . TRP A 1 154 ? 7.704 13.531 -2.071 1.00 96.38 154 TRP A CA 1
ATOM 1238 C C . TRP A 1 154 ? 9.012 13.789 -2.833 1.00 96.38 154 TRP A C 1
ATOM 1240 O O . TRP A 1 154 ? 9.716 12.842 -3.168 1.00 96.38 154 TRP A O 1
ATOM 1250 N N . GLU A 1 155 ? 9.394 15.047 -3.073 1.00 92.06 155 GLU A N 1
ATOM 1251 C CA . GLU A 1 155 ? 10.597 15.380 -3.860 1.00 92.06 155 GLU A CA 1
ATOM 1252 C C . GLU A 1 155 ? 11.899 14.776 -3.302 1.00 92.06 155 GLU A C 1
ATOM 1254 O O . GLU A 1 155 ? 12.831 14.527 -4.063 1.00 92.06 155 GLU A O 1
ATOM 1259 N N . ASN A 1 156 ? 11.947 14.498 -1.995 1.00 89.69 156 ASN A N 1
ATOM 1260 C CA . ASN A 1 156 ? 13.134 14.003 -1.292 1.00 89.69 156 ASN A CA 1
ATOM 1261 C C . ASN A 1 156 ? 13.075 12.506 -0.937 1.00 89.69 156 ASN A C 1
ATOM 1263 O O . ASN A 1 156 ? 13.839 12.055 -0.083 1.00 89.69 156 ASN A O 1
ATOM 1267 N N . VAL A 1 157 ? 12.174 11.732 -1.552 1.00 94.75 157 VAL A N 1
ATOM 1268 C CA . VAL A 1 157 ? 12.135 10.274 -1.344 1.00 94.75 157 VAL A CA 1
ATOM 1269 C C . VAL A 1 157 ? 13.436 9.642 -1.835 1.00 94.75 157 VAL A C 1
ATOM 1271 O O . VAL A 1 157 ? 13.971 9.997 -2.890 1.00 94.75 157 VAL A O 1
ATOM 1274 N N . THR A 1 158 ? 13.936 8.674 -1.070 1.00 92.50 158 THR A N 1
ATOM 1275 C CA . THR A 1 158 ? 15.168 7.957 -1.407 1.00 92.50 158 THR A CA 1
ATOM 1276 C C . THR A 1 158 ? 15.001 7.190 -2.719 1.00 92.50 158 THR A C 1
ATOM 1278 O O . THR A 1 158 ? 14.067 6.404 -2.884 1.00 92.50 158 THR A O 1
ATOM 1281 N N . GLN A 1 159 ? 15.937 7.388 -3.650 1.00 94.56 159 GLN A N 1
ATOM 1282 C CA . GLN A 1 159 ? 16.017 6.607 -4.882 1.00 94.56 159 GLN A CA 1
ATOM 1283 C C . GLN A 1 159 ? 17.076 5.515 -4.737 1.00 94.56 159 GLN A C 1
ATOM 1285 O O . GLN A 1 159 ? 18.250 5.794 -4.489 1.00 94.56 159 GLN A O 1
ATOM 1290 N N . THR A 1 160 ? 16.658 4.264 -4.899 1.00 94.69 160 THR A N 1
ATOM 1291 C CA . THR A 1 160 ? 17.528 3.093 -4.806 1.00 94.69 160 THR A CA 1
ATOM 1292 C C . THR A 1 160 ? 17.994 2.667 -6.194 1.00 94.69 160 THR A C 1
ATOM 1294 O O . THR A 1 160 ? 17.196 2.573 -7.129 1.00 94.69 160 THR A O 1
ATOM 1297 N N . VAL A 1 161 ? 19.293 2.382 -6.324 1.00 95.25 161 VAL A N 1
ATOM 1298 C CA . VAL A 1 161 ? 19.895 1.834 -7.546 1.00 95.25 161 VAL A CA 1
ATOM 1299 C C . VAL A 1 161 ? 19.951 0.312 -7.449 1.00 95.25 161 VAL A C 1
ATOM 1301 O O . VAL A 1 161 ? 20.663 -0.247 -6.615 1.00 95.25 161 VAL A O 1
ATOM 1304 N N . PHE A 1 162 ? 19.231 -0.368 -8.334 1.00 93.94 162 PHE A N 1
ATOM 1305 C CA . PHE A 1 162 ? 19.252 -1.819 -8.471 1.00 93.94 162 PHE A CA 1
ATOM 1306 C C . PHE A 1 162 ? 20.107 -2.232 -9.663 1.00 93.94 162 PHE A C 1
ATOM 1308 O O . PHE A 1 162 ? 19.840 -1.837 -10.794 1.00 93.94 162 PHE A O 1
ATOM 1315 N N . LYS A 1 163 ? 21.100 -3.090 -9.425 1.00 95.00 163 LYS A N 1
ATOM 1316 C CA . LYS A 1 163 ? 21.875 -3.748 -10.482 1.00 95.00 163 LYS A CA 1
ATOM 1317 C C . LYS A 1 163 ? 21.210 -5.061 -10.845 1.00 95.00 163 LYS A C 1
ATOM 1319 O O . LYS A 1 163 ? 21.065 -5.937 -9.994 1.00 95.00 163 LYS A O 1
ATOM 1324 N N . THR A 1 164 ? 20.783 -5.198 -12.095 1.00 92.19 164 THR A N 1
ATOM 1325 C CA . THR A 1 164 ? 20.092 -6.402 -12.554 1.00 92.19 164 THR A CA 1
ATOM 1326 C C . THR A 1 164 ? 20.664 -6.931 -13.859 1.00 92.19 164 THR A C 1
ATOM 1328 O O . THR A 1 164 ? 21.100 -6.190 -14.743 1.00 92.19 164 THR A O 1
ATOM 1331 N N . LYS A 1 165 ? 20.654 -8.258 -13.980 1.00 94.69 165 LYS A N 1
ATOM 1332 C CA . LYS A 1 165 ? 21.181 -8.990 -15.126 1.00 94.69 165 LYS A CA 1
ATOM 1333 C C . LYS A 1 165 ? 20.135 -9.983 -15.614 1.00 94.69 165 LYS A C 1
ATOM 1335 O O . LYS A 1 165 ? 19.885 -11.009 -14.985 1.00 94.69 165 LYS A O 1
ATOM 1340 N N . TYR A 1 166 ? 19.514 -9.676 -16.747 1.00 92.00 166 TYR A N 1
ATOM 1341 C CA . TYR A 1 166 ? 18.520 -10.553 -17.364 1.00 92.00 166 TYR A CA 1
ATOM 1342 C C . TYR A 1 166 ? 19.172 -11.630 -18.241 1.00 92.00 166 TYR A C 1
ATOM 1344 O O . TYR A 1 166 ? 20.383 -11.645 -18.472 1.00 92.00 166 TYR A O 1
ATOM 1352 N N . ARG A 1 167 ? 18.351 -12.544 -18.764 1.00 95.06 167 ARG A N 1
ATOM 1353 C CA . ARG A 1 167 ? 18.773 -13.562 -19.733 1.00 95.06 167 ARG A CA 1
ATOM 1354 C C . ARG A 1 167 ? 17.908 -13.531 -20.987 1.00 95.06 167 ARG A C 1
ATOM 1356 O O . ARG A 1 167 ? 16.719 -13.233 -20.911 1.00 95.06 167 ARG A O 1
ATOM 1363 N N . LYS A 1 168 ? 18.484 -13.936 -22.117 1.00 94.88 168 LYS A N 1
ATOM 1364 C CA . LYS A 1 168 ? 17.763 -14.284 -23.349 1.00 94.88 168 LYS A CA 1
ATOM 1365 C C . LYS A 1 168 ? 18.104 -15.729 -23.714 1.00 94.88 168 LYS A C 1
ATOM 1367 O O . LYS A 1 168 ? 19.228 -16.032 -24.110 1.00 94.88 168 LYS A O 1
ATOM 1372 N N . GLY A 1 169 ? 17.151 -16.644 -23.528 1.00 94.12 169 GLY A N 1
ATOM 1373 C CA . GLY A 1 169 ? 17.419 -18.083 -23.620 1.00 94.12 169 GLY A CA 1
ATOM 1374 C C . GLY A 1 169 ? 18.471 -18.518 -22.592 1.00 94.12 169 GLY A C 1
ATOM 1375 O O . GLY A 1 169 ? 18.308 -18.273 -21.398 1.00 94.12 169 GLY A O 1
ATOM 1376 N N . LYS A 1 170 ? 19.562 -19.137 -23.059 1.00 94.44 170 LYS A N 1
ATOM 1377 C CA . LYS A 1 170 ? 20.709 -19.537 -22.219 1.00 94.44 170 LYS A CA 1
ATOM 1378 C C . LYS A 1 170 ? 21.786 -18.450 -22.075 1.00 94.44 170 LYS A C 1
ATOM 1380 O O . LYS A 1 170 ? 22.780 -18.676 -21.397 1.00 94.44 170 LYS A O 1
ATOM 1385 N N . ILE A 1 171 ? 21.612 -17.290 -22.710 1.00 94.75 171 ILE A N 1
ATOM 1386 C CA . ILE A 1 171 ? 22.616 -16.222 -22.736 1.00 94.75 171 ILE A CA 1
ATOM 1387 C C . ILE A 1 171 ? 22.317 -15.214 -21.627 1.00 94.75 171 ILE A C 1
ATOM 1389 O O . ILE A 1 171 ? 21.207 -14.684 -21.543 1.00 94.75 171 ILE A O 1
ATOM 1393 N N . SER A 1 172 ? 23.318 -14.938 -20.791 1.00 94.81 172 SER A N 1
ATOM 1394 C CA . SER A 1 172 ? 23.273 -13.861 -19.800 1.00 94.81 172 SER A CA 1
ATOM 1395 C C . SER A 1 172 ? 23.494 -12.516 -20.500 1.00 94.81 172 SER A C 1
ATOM 1397 O O . SER A 1 172 ? 24.463 -12.365 -21.241 1.00 94.81 172 SER A O 1
ATOM 1399 N N . LEU A 1 173 ? 22.579 -11.565 -20.303 1.00 95.19 173 LEU A N 1
ATOM 1400 C CA . LEU A 1 173 ? 22.674 -10.215 -20.866 1.00 95.19 173 LEU A CA 1
ATOM 1401 C C . LEU A 1 173 ? 23.611 -9.343 -20.024 1.00 95.19 173 LEU A C 1
ATOM 1403 O O . LEU A 1 173 ? 24.048 -9.753 -18.952 1.00 95.19 173 LEU A O 1
ATOM 1407 N N . LEU A 1 174 ? 23.935 -8.145 -20.508 1.00 94.69 174 LEU A N 1
ATOM 1408 C CA . LEU A 1 174 ? 24.713 -7.187 -19.725 1.00 94.69 174 LEU A CA 1
ATOM 1409 C C . LEU A 1 174 ? 23.931 -6.731 -18.487 1.00 94.69 174 LEU A C 1
ATOM 1411 O O . LEU A 1 174 ? 22.700 -6.628 -18.507 1.00 94.69 174 LEU A O 1
ATOM 1415 N N . GLU A 1 175 ? 24.671 -6.493 -17.406 1.00 96.12 175 GLU A N 1
ATOM 1416 C CA . GLU A 1 175 ? 24.127 -5.841 -16.219 1.00 96.12 175 GLU A CA 1
ATOM 1417 C C . GLU A 1 175 ? 23.713 -4.414 -16.581 1.00 96.12 175 GLU A C 1
ATOM 1419 O O . GLU A 1 175 ? 24.399 -3.736 -17.347 1.00 96.12 175 GLU A O 1
ATOM 1424 N N . HIS A 1 176 ? 22.584 -3.973 -16.045 1.00 92.75 176 HIS A N 1
ATOM 1425 C CA . HIS A 1 176 ? 22.162 -2.583 -16.118 1.00 92.75 176 HIS A CA 1
ATOM 1426 C C . HIS A 1 176 ? 21.603 -2.145 -14.771 1.00 92.75 176 HIS A C 1
ATOM 1428 O O . HIS A 1 176 ? 21.150 -2.959 -13.960 1.00 92.75 176 HIS A O 1
ATOM 1434 N N . GLU A 1 177 ? 21.662 -0.839 -14.554 1.00 94.31 177 GLU A N 1
ATOM 1435 C CA . GLU A 1 177 ? 21.150 -0.187 -13.363 1.00 94.31 177 GLU A CA 1
ATOM 1436 C C . GLU A 1 177 ? 19.715 0.287 -13.598 1.00 94.31 177 GLU A C 1
ATOM 1438 O O . GLU A 1 177 ? 19.372 0.789 -14.670 1.00 94.31 177 GLU A O 1
ATOM 1443 N N . ILE A 1 178 ? 18.873 0.110 -12.586 1.00 91.69 178 ILE A N 1
ATOM 1444 C CA . ILE A 1 178 ? 17.508 0.623 -12.531 1.00 91.69 178 ILE A CA 1
ATOM 1445 C C . ILE A 1 178 ? 17.418 1.515 -11.299 1.00 91.69 178 ILE A C 1
ATOM 1447 O O . ILE A 1 178 ? 17.722 1.071 -10.195 1.00 91.69 178 ILE A O 1
ATOM 1451 N N . VAL A 1 179 ? 16.988 2.757 -11.489 1.00 92.94 179 VAL A N 1
ATOM 1452 C CA . VAL A 1 179 ? 16.759 3.711 -10.400 1.00 92.94 179 VAL A CA 1
ATOM 1453 C C . VAL A 1 179 ? 15.272 3.723 -10.072 1.00 92.94 179 VAL A C 1
ATOM 1455 O O . VAL A 1 179 ? 14.445 3.923 -10.963 1.00 92.94 179 VAL A O 1
ATOM 1458 N N . VAL A 1 180 ? 14.927 3.478 -8.809 1.00 95.62 180 VAL A N 1
ATOM 1459 C CA . VAL A 1 180 ? 13.533 3.389 -8.356 1.00 95.62 180 VAL A CA 1
ATOM 1460 C C . VAL A 1 180 ? 13.369 4.176 -7.053 1.00 95.62 180 VAL A C 1
ATOM 1462 O O . VAL A 1 180 ? 14.152 3.951 -6.129 1.00 95.62 180 VAL A O 1
ATOM 1465 N N . PRO A 1 181 ? 12.374 5.072 -6.929 1.00 97.00 181 PRO A N 1
ATOM 1466 C CA . PRO A 1 181 ? 12.023 5.655 -5.636 1.00 97.00 181 PRO A CA 1
ATOM 1467 C C . PRO A 1 181 ? 11.459 4.563 -4.723 1.00 97.00 181 PRO A C 1
ATOM 1469 O O . PRO A 1 181 ? 10.517 3.873 -5.095 1.00 97.00 181 PRO A O 1
ATOM 1472 N N . THR A 1 182 ? 12.036 4.365 -3.543 1.00 96.62 182 THR A N 1
ATOM 1473 C CA . THR A 1 182 ? 11.624 3.281 -2.639 1.00 96.62 182 THR A CA 1
ATOM 1474 C C . THR A 1 182 ? 11.089 3.850 -1.340 1.00 96.62 182 THR A C 1
ATOM 1476 O O . THR A 1 182 ? 11.810 4.578 -0.663 1.00 96.62 182 THR A O 1
ATOM 1479 N N . ALA A 1 183 ? 9.864 3.471 -0.982 1.00 97.69 183 ALA A N 1
ATOM 1480 C CA . ALA A 1 183 ? 9.255 3.795 0.297 1.00 97.69 183 ALA A CA 1
ATOM 1481 C C . ALA A 1 183 ? 9.974 3.076 1.444 1.00 97.69 183 ALA A C 1
ATOM 1483 O O . ALA A 1 183 ? 10.274 1.876 1.353 1.00 97.69 183 ALA A O 1
ATOM 1484 N N . THR A 1 184 ? 10.196 3.804 2.535 1.00 97.12 184 THR A N 1
ATOM 1485 C CA . THR A 1 184 ? 10.659 3.274 3.822 1.00 97.12 184 THR A CA 1
ATOM 1486 C C . THR A 1 184 ? 9.567 3.380 4.892 1.00 97.12 184 THR A C 1
ATOM 1488 O O . THR A 1 184 ? 8.437 3.793 4.619 1.00 97.12 184 THR A O 1
ATOM 1491 N N . LEU A 1 185 ? 9.892 2.986 6.129 1.00 96.94 185 LEU A N 1
ATOM 1492 C CA . LEU A 1 185 ? 8.973 3.104 7.261 1.00 96.94 185 LEU A CA 1
ATOM 1493 C C . LEU A 1 185 ? 8.557 4.567 7.498 1.00 96.94 185 LEU A C 1
ATOM 1495 O O . LEU A 1 185 ? 7.379 4.836 7.730 1.00 96.94 185 LEU A O 1
ATOM 1499 N N . GLU A 1 186 ? 9.518 5.487 7.394 1.00 95.75 186 GLU A N 1
ATOM 1500 C CA . GLU A 1 186 ? 9.406 6.928 7.659 1.00 95.75 186 GLU A CA 1
ATOM 1501 C C . GLU A 1 186 ? 8.591 7.686 6.596 1.00 95.75 186 GLU A C 1
ATOM 1503 O O . GLU A 1 186 ? 8.039 8.764 6.856 1.00 95.75 186 GLU A O 1
ATOM 1508 N N . ASP A 1 187 ? 8.510 7.122 5.392 1.00 97.06 187 ASP A N 1
ATOM 1509 C CA . ASP A 1 187 ? 7.664 7.649 4.326 1.00 97.06 187 ASP A CA 1
ATOM 1510 C C . ASP A 1 187 ? 6.189 7.329 4.582 1.00 97.06 187 ASP A C 1
ATOM 1512 O O . ASP A 1 187 ? 5.317 8.115 4.221 1.00 97.06 187 ASP A O 1
ATOM 1516 N N . GLY A 1 188 ? 5.890 6.204 5.231 1.00 96.94 188 GLY A N 1
ATOM 1517 C CA . GLY A 1 188 ? 4.514 5.820 5.521 1.00 96.94 188 GLY A CA 1
ATOM 1518 C C . GLY A 1 188 ? 3.839 6.642 6.619 1.00 96.94 188 GLY A C 1
ATOM 1519 O O . GLY A 1 188 ? 4.414 7.542 7.234 1.00 96.94 188 GLY A O 1
ATOM 1520 N N . LEU A 1 189 ? 2.572 6.318 6.855 1.00 96.00 189 LEU A N 1
ATOM 1521 C CA . LEU A 1 189 ? 1.700 7.019 7.789 1.00 96.00 189 LEU A CA 1
ATOM 1522 C C . LEU A 1 189 ? 0.903 6.017 8.619 1.00 96.00 189 LEU A C 1
ATOM 1524 O O . LEU A 1 189 ? 0.235 5.150 8.063 1.00 96.00 189 LEU A O 1
ATOM 1528 N N . TRP A 1 190 ? 0.914 6.188 9.939 1.00 95.50 190 TRP A N 1
ATOM 1529 C CA . TRP A 1 190 ? -0.062 5.558 10.825 1.00 95.50 190 TRP A CA 1
ATOM 1530 C C . TRP A 1 190 ? -1.273 6.473 11.011 1.00 95.50 190 TRP A C 1
ATOM 1532 O O . TRP A 1 190 ? -1.118 7.653 11.328 1.00 95.50 190 TRP A O 1
ATOM 1542 N N . THR A 1 191 ? -2.475 5.924 10.862 1.00 92.19 191 THR A N 1
ATOM 1543 C CA . THR A 1 191 ? -3.712 6.596 11.268 1.00 92.19 191 THR A CA 1
ATOM 1544 C C . THR A 1 191 ? -3.822 6.685 12.783 1.00 92.19 191 THR A C 1
ATOM 1546 O O . THR A 1 191 ? -3.168 5.948 13.533 1.00 92.19 191 THR A O 1
ATOM 1549 N N . LYS A 1 192 ? -4.739 7.532 13.251 1.00 89.38 192 LYS A N 1
ATOM 1550 C CA . LYS A 1 192 ? -5.291 7.343 14.596 1.00 89.38 192 LYS A CA 1
ATOM 1551 C C . LYS A 1 192 ? -6.173 6.082 14.605 1.00 89.38 192 LYS A C 1
ATOM 1553 O O . LYS A 1 192 ? -6.539 5.590 13.537 1.00 89.38 192 LYS A O 1
ATOM 1558 N N . PRO A 1 193 ? -6.496 5.506 15.776 1.00 89.38 193 PRO A N 1
ATOM 1559 C CA . PRO A 1 193 ? -7.457 4.414 15.829 1.00 89.38 193 PRO A CA 1
ATOM 1560 C C . PRO A 1 193 ? -8.816 4.889 15.312 1.00 89.38 193 PRO A C 1
ATOM 1562 O O . PRO A 1 193 ? -9.337 5.881 15.821 1.00 89.38 193 PRO A O 1
ATOM 1565 N N . TYR A 1 194 ? -9.375 4.189 14.332 1.00 88.88 194 TYR A N 1
ATOM 1566 C CA . TYR A 1 194 ? -10.672 4.504 13.746 1.00 88.88 194 TYR A CA 1
ATOM 1567 C C . TYR A 1 194 ? -11.524 3.251 13.549 1.00 88.88 194 TYR A C 1
ATOM 1569 O O . TYR A 1 194 ? -11.004 2.132 13.565 1.00 88.88 194 TYR A O 1
ATOM 1577 N N . PHE A 1 195 ? -12.832 3.438 13.392 1.00 88.69 195 PHE A N 1
ATOM 1578 C CA . PHE A 1 195 ? -13.750 2.361 13.030 1.00 88.69 195 PHE A CA 1
ATOM 1579 C C . PHE A 1 195 ? -13.817 2.212 11.502 1.00 88.69 195 PHE A C 1
ATOM 1581 O O . PHE A 1 195 ? -14.214 3.153 10.813 1.00 88.69 195 PHE A O 1
ATOM 1588 N N . ASP A 1 196 ? -13.382 1.059 10.980 1.00 83.12 196 ASP A N 1
ATOM 1589 C CA . ASP A 1 196 ? -13.342 0.731 9.544 1.00 83.12 196 ASP A CA 1
ATOM 1590 C C . ASP A 1 196 ? -14.699 0.213 9.057 1.00 83.12 196 ASP A C 1
ATOM 1592 O O . ASP A 1 196 ? -14.912 -0.994 8.911 1.00 83.12 196 ASP A O 1
ATOM 1596 N N . CYS A 1 197 ? -15.630 1.135 8.825 1.00 83.56 197 CYS A N 1
ATOM 1597 C CA . CYS A 1 197 ? -16.965 0.797 8.353 1.00 83.56 197 CYS A CA 1
ATOM 1598 C C . CYS A 1 197 ? -16.946 0.326 6.890 1.00 83.56 197 CYS A C 1
ATOM 1600 O O . CYS A 1 197 ? -16.386 0.989 6.015 1.00 83.56 197 CYS A O 1
ATOM 1602 N N . GLY A 1 198 ? -17.607 -0.791 6.583 1.00 78.25 198 GLY A N 1
ATOM 1603 C CA . GLY A 1 198 ? -17.761 -1.298 5.213 1.00 78.25 198 GLY A CA 1
ATOM 1604 C C . GLY A 1 198 ? -16.488 -1.895 4.600 1.00 78.25 198 GLY A C 1
ATOM 1605 O O . GLY A 1 198 ? -16.536 -2.388 3.473 1.00 78.25 198 GLY A O 1
ATOM 1606 N N . GLY A 1 199 ? -15.368 -1.859 5.328 1.00 76.69 199 GLY A N 1
ATOM 1607 C CA . GLY A 1 199 ? -14.183 -2.669 5.073 1.00 76.69 199 GLY A CA 1
ATOM 1608 C C . GLY A 1 199 ? -14.258 -3.966 5.874 1.00 76.69 199 GLY A C 1
ATOM 1609 O O . GLY A 1 199 ? -14.586 -5.023 5.331 1.00 76.69 199 GLY A O 1
ATOM 1610 N N . GLY A 1 200 ? -13.920 -3.891 7.163 1.00 77.62 200 GLY A N 1
ATOM 1611 C CA . GLY A 1 200 ? -13.938 -5.025 8.092 1.00 77.62 200 GLY A CA 1
ATOM 1612 C C . GLY A 1 200 ? -14.848 -4.884 9.314 1.00 77.62 200 GLY A C 1
ATOM 1613 O O . GLY A 1 200 ? -14.903 -5.828 10.102 1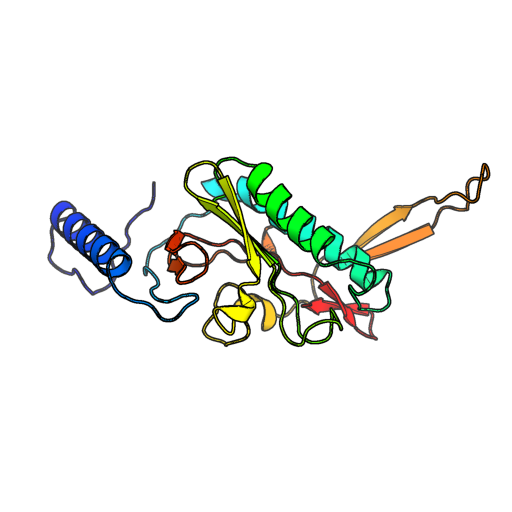.00 77.62 200 GLY A O 1
ATOM 1614 N N . ASP A 1 201 ? -15.520 -3.740 9.475 1.00 84.25 201 ASP A N 1
ATOM 1615 C CA . ASP A 1 201 ? -16.425 -3.402 10.584 1.00 84.25 201 ASP A CA 1
ATOM 1616 C C . ASP A 1 201 ? -15.774 -3.606 11.963 1.00 84.25 201 ASP A C 1
ATOM 1618 O O . ASP A 1 201 ? -16.298 -4.284 12.851 1.00 84.25 201 ASP A O 1
ATOM 1622 N N . ILE A 1 202 ? -14.571 -3.045 12.125 1.00 86.31 202 ILE A N 1
ATOM 1623 C CA . ILE A 1 202 ? -13.740 -3.200 13.323 1.00 86.31 202 ILE A CA 1
ATOM 1624 C C . ILE A 1 202 ? -12.999 -1.905 13.670 1.00 86.31 202 ILE A C 1
ATOM 1626 O O . ILE A 1 202 ? -12.619 -1.122 12.800 1.00 86.31 202 ILE A O 1
ATOM 1630 N N . TRP A 1 203 ? -12.714 -1.708 14.958 1.00 89.44 203 TRP A N 1
ATOM 1631 C CA . TRP A 1 203 ? -11.738 -0.715 15.402 1.00 89.44 203 TRP A CA 1
ATOM 1632 C C . TRP A 1 203 ? -10.316 -1.129 15.030 1.00 89.44 203 TRP A C 1
ATOM 1634 O O . TRP A 1 203 ? -9.826 -2.182 15.446 1.00 89.44 203 TRP A O 1
ATOM 1644 N N . MET A 1 204 ? -9.612 -0.268 14.302 1.00 89.69 204 MET A N 1
ATOM 1645 C CA . MET A 1 204 ? -8.256 -0.549 13.854 1.00 89.69 204 MET A CA 1
ATOM 1646 C C . MET A 1 204 ? -7.384 0.697 13.753 1.00 89.69 204 MET A C 1
ATOM 1648 O O . MET A 1 204 ? -7.839 1.834 13.783 1.00 89.69 204 MET A O 1
ATOM 1652 N N . VAL A 1 205 ? -6.084 0.454 13.640 1.00 92.56 205 VAL A N 1
ATOM 1653 C CA . VAL A 1 205 ? -5.105 1.426 13.157 1.00 92.56 205 VAL A CA 1
ATOM 1654 C C . VAL A 1 205 ? -4.599 0.929 11.814 1.00 92.56 205 VAL A C 1
ATOM 1656 O O . VAL A 1 205 ? -4.423 -0.274 11.617 1.00 92.56 205 VAL A O 1
ATOM 1659 N N . THR A 1 206 ? -4.362 1.846 10.889 1.00 94.50 206 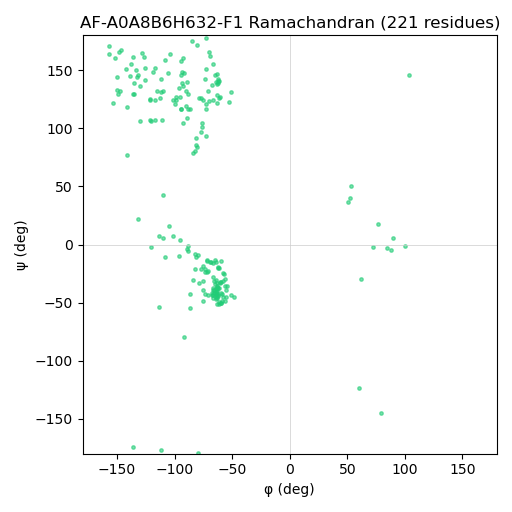THR A N 1
ATOM 1660 C CA . THR A 1 206 ? -3.853 1.534 9.556 1.00 94.50 206 THR A CA 1
ATOM 1661 C C . THR A 1 206 ? -2.484 2.150 9.392 1.00 94.50 206 THR A C 1
ATOM 1663 O O . THR A 1 206 ? -2.289 3.322 9.701 1.00 94.50 206 THR A O 1
ATOM 1666 N N . TYR A 1 207 ? -1.543 1.351 8.902 1.00 97.81 207 TYR A N 1
ATOM 1667 C CA . TYR A 1 207 ? -0.315 1.871 8.328 1.00 97.81 207 TYR A CA 1
ATOM 1668 C C . TYR A 1 207 ? -0.452 1.889 6.813 1.00 97.81 207 TYR A C 1
ATOM 1670 O O . TYR A 1 207 ? -0.726 0.851 6.206 1.00 97.81 207 TYR A O 1
ATOM 1678 N N . SER A 1 208 ? -0.204 3.046 6.219 1.00 98.25 208 SER A N 1
ATOM 1679 C CA . SER A 1 208 ? -0.209 3.239 4.778 1.00 98.25 208 SER A CA 1
ATOM 1680 C C . SER A 1 208 ? 1.205 3.514 4.288 1.00 98.25 208 SER A C 1
ATOM 1682 O O . SER A 1 208 ? 1.905 4.364 4.837 1.00 98.25 208 SER A O 1
ATOM 1684 N N . SER A 1 209 ? 1.618 2.804 3.240 1.00 98.56 209 SER A N 1
ATOM 1685 C CA . SER A 1 209 ? 2.889 3.026 2.550 1.00 98.56 209 SER A CA 1
ATOM 1686 C C . SER A 1 209 ? 2.602 3.608 1.161 1.00 98.56 209 SER A C 1
ATOM 1688 O O . SER A 1 209 ? 1.699 3.108 0.489 1.00 98.56 209 SER A O 1
ATOM 1690 N N . PRO A 1 210 ? 3.294 4.682 0.746 1.00 98.31 210 PRO A N 1
ATOM 1691 C CA . PRO A 1 210 ? 3.060 5.313 -0.549 1.00 98.31 210 PRO A CA 1
ATOM 1692 C C . PRO A 1 210 ? 3.614 4.470 -1.705 1.00 98.31 210 PRO A C 1
ATOM 1694 O O . PRO A 1 210 ? 4.699 3.892 -1.610 1.00 98.31 210 PRO A O 1
ATOM 1697 N N . ILE A 1 211 ? 2.888 4.454 -2.823 1.00 98.38 211 ILE A N 1
ATOM 1698 C CA . ILE A 1 211 ? 3.379 3.959 -4.111 1.00 98.38 211 ILE A CA 1
ATOM 1699 C C . ILE A 1 211 ? 3.917 5.166 -4.884 1.00 98.38 211 ILE A C 1
ATOM 1701 O O . ILE A 1 211 ? 3.423 6.285 -4.742 1.00 98.38 211 ILE A O 1
ATOM 1705 N N . PHE A 1 212 ? 4.968 4.961 -5.673 1.00 98.00 212 PHE A N 1
ATOM 1706 C CA . PHE A 1 212 ? 5.657 6.048 -6.354 1.00 98.00 212 PHE A CA 1
ATOM 1707 C C . PHE A 1 212 ? 5.795 5.833 -7.864 1.00 98.00 212 PHE A C 1
ATOM 1709 O O . PHE A 1 212 ? 5.736 4.723 -8.390 1.00 98.00 212 PHE A O 1
ATOM 1716 N N . SER A 1 213 ? 6.060 6.934 -8.559 1.00 95.94 213 SER A N 1
ATOM 1717 C CA . SER A 1 213 ? 6.712 6.988 -9.869 1.00 95.94 213 SER A CA 1
ATOM 1718 C C . SER A 1 213 ? 7.752 8.109 -9.873 1.00 95.94 213 SER A C 1
ATOM 1720 O O . SER A 1 213 ? 7.964 8.769 -8.857 1.00 95.94 213 SER A O 1
ATOM 1722 N N . LEU A 1 214 ? 8.358 8.377 -11.031 1.00 94.19 214 LEU A N 1
ATOM 1723 C CA . LEU A 1 214 ? 9.094 9.616 -11.282 1.00 94.19 214 LEU A CA 1
ATOM 1724 C C . LEU A 1 214 ? 8.292 10.549 -12.201 1.00 94.19 214 LEU A C 1
ATOM 1726 O O . LEU A 1 214 ? 7.534 10.081 -13.053 1.00 94.19 214 LEU A O 1
ATOM 1730 N N . ASP A 1 215 ? 8.437 11.860 -12.017 1.00 91.38 215 ASP A N 1
ATOM 1731 C CA . ASP A 1 215 ? 7.979 12.872 -12.970 1.00 91.38 215 ASP A CA 1
ATOM 1732 C C . ASP A 1 215 ? 8.969 13.035 -14.144 1.00 91.38 215 ASP A C 1
ATOM 1734 O O . ASP A 1 215 ? 10.006 12.371 -14.215 1.00 91.38 215 ASP A O 1
ATOM 1738 N N . ILE A 1 216 ? 8.667 13.942 -15.080 1.00 90.06 216 ILE A N 1
ATOM 1739 C CA . ILE A 1 216 ? 9.526 14.210 -16.250 1.00 90.06 216 ILE A CA 1
ATOM 1740 C C . ILE A 1 216 ? 10.920 14.751 -15.889 1.00 90.06 216 ILE A C 1
ATOM 1742 O O . ILE A 1 216 ? 11.824 14.695 -16.719 1.00 90.06 216 ILE A O 1
ATOM 1746 N N . ALA A 1 217 ? 11.091 15.286 -14.678 1.00 91.25 217 ALA A N 1
ATOM 1747 C CA . ALA A 1 217 ? 12.356 15.785 -14.154 1.00 91.25 217 ALA A CA 1
ATOM 1748 C C . ALA A 1 217 ? 13.088 14.729 -13.302 1.00 91.25 217 ALA A C 1
ATOM 1750 O O . ALA A 1 217 ? 14.136 15.027 -12.734 1.00 91.25 217 ALA A O 1
ATOM 1751 N N . GLY A 1 218 ? 12.558 13.503 -13.204 1.00 90.50 218 GLY A N 1
ATOM 1752 C CA . GLY A 1 218 ? 13.136 12.433 -12.393 1.00 90.50 218 GLY A CA 1
ATOM 1753 C C . GLY A 1 218 ? 12.875 12.579 -10.891 1.00 90.50 218 GLY A C 1
ATOM 1754 O O . GLY A 1 218 ? 13.574 11.953 -10.093 1.00 90.50 218 GLY A O 1
ATOM 1755 N N . ARG A 1 219 ? 11.899 13.402 -10.484 1.00 92.50 219 ARG A N 1
ATOM 1756 C CA . ARG A 1 219 ? 11.522 13.582 -9.075 1.00 92.50 219 ARG A CA 1
ATOM 1757 C C . ARG A 1 219 ? 10.446 12.576 -8.667 1.00 92.50 219 ARG A C 1
ATOM 1759 O O . ARG A 1 219 ? 9.527 12.347 -9.458 1.00 92.50 219 ARG A O 1
ATOM 1766 N N . PRO A 1 220 ? 10.509 11.995 -7.458 1.00 95.62 220 PRO A N 1
ATOM 1767 C CA . PRO A 1 220 ? 9.482 11.074 -6.990 1.00 95.62 220 PRO A CA 1
ATOM 1768 C C . PRO A 1 220 ? 8.104 11.736 -6.881 1.00 95.62 220 PRO A C 1
ATOM 1770 O O . PRO A 1 220 ? 7.974 12.884 -6.455 1.00 95.62 220 PRO A O 1
ATOM 1773 N N . LYS A 1 221 ? 7.067 10.990 -7.264 1.00 94.62 221 LYS A N 1
ATOM 1774 C CA . LYS A 1 221 ? 5.662 11.407 -7.230 1.00 94.62 221 LYS A CA 1
ATOM 1775 C C . LYS A 1 221 ? 4.802 10.280 -6.660 1.00 94.62 221 LYS A C 1
ATOM 1777 O O . LYS A 1 221 ? 5.019 9.130 -7.024 1.00 94.62 221 LYS A O 1
ATOM 1782 N N . PHE A 1 222 ? 3.829 10.622 -5.816 1.00 96.69 222 PHE A N 1
ATOM 1783 C CA . PHE A 1 222 ? 2.799 9.703 -5.314 1.00 96.69 222 PHE A CA 1
ATOM 1784 C C . PHE A 1 222 ? 1.933 9.127 -6.445 1.00 96.69 222 PHE A C 1
ATOM 1786 O O . PHE A 1 222 ? 1.599 9.857 -7.387 1.00 96.69 222 PHE A O 1
ATOM 1793 N N . GLN A 1 223 ? 1.589 7.843 -6.327 1.00 93.69 223 GLN A N 1
ATOM 1794 C CA . GLN A 1 223 ? 0.735 7.053 -7.221 1.00 93.69 223 GLN A CA 1
ATOM 1795 C C . GLN A 1 223 ? -0.157 6.087 -6.428 1.00 93.69 223 GLN A C 1
ATOM 1797 O O . GLN A 1 223 ? 0.099 5.920 -5.216 1.00 93.69 223 GLN A O 1
#

Solvent-accessible surface area (backbone atoms only — not comparable to full-atom values): 13073 Å² total; per-residue (Å²): 134,86,53,81,52,82,74,81,86,58,79,90,55,55,77,68,55,47,52,50,53,51,51,53,50,55,55,50,57,77,72,49,93,76,84,35,42,68,72,50,70,53,77,52,58,76,83,54,76,91,50,55,83,72,44,52,51,47,35,53,50,20,40,50,51,15,52,44,16,64,71,50,84,62,27,46,67,94,58,51,71,68,54,53,48,46,52,21,44,47,40,23,67,75,36,88,86,43,55,54,28,71,50,75,57,42,75,74,30,40,80,93,43,81,65,52,21,42,29,18,34,64,54,99,93,44,78,49,73,52,54,42,48,79,56,32,73,59,84,38,80,73,25,57,73,46,36,60,64,66,73,51,89,39,72,82,59,54,67,46,77,42,79,46,66,55,66,60,88,93,43,76,49,73,72,45,78,45,80,42,59,46,57,53,80,86,68,29,47,74,47,61,44,24,33,32,27,69,75,78,69,42,81,42,68,49,75,33,47,61,25,34,40,65,48,100,86,69,37,41,36,80,68